Protein 7P5B (pdb70)

InterPro domains:
  IPR019609 Variant surface glycoprotein , C-terminal [PF10659] (408-508)
  IPR025932 Trypanosome variant surface glycoprotein, B-type, N-terminal domain [PF13206] (14-370)

Radius of gyration: 30.28 Å; Cα contacts (8 Å, |Δi|>4): 655; chains: 1; bounding box: 63×77×69 Å

Sequence (358 aa):
AADDVNPDDNKEDFAVLCALAALANLQTTVPSSIDTSGLAAYDNLQQLNLSLSSKEWKSLFPKQPPEGFQSDPTWRKQWPIWVTAAAALKAENKEAAVLARAGLTNAPEEELRNNRARLALIPLLAQAEQIRDRLSEIQKQNEDTTPTAIAKALNKAVYGQDKETGAVYNSADCFSGNVADSTQNSCKAGNQASKATTVAATIVCVCHKKNGGNDAANACGRLINHQSDAGANLATASSDFGDIIATCAARPPKPLTAAYLDSALAAVSARIRFKNGNGYLGKFKATGCTGSAAEGLCVEYTALTAATMQNFYKIPWVKEISNVAEALKRTEKDAAESTLLSTTLKASENQGNSVAQKLIK

Structure (mmCIF, N/CA/C/O backbone):
data_7P5B
#
_entry.id   7P5B
#
_cell.length_a   129.007
_cell.length_b   129.007
_cell.length_c   129.007
_cell.angle_alpha   90.000
_cell.angle_beta   90.000
_cell.angle_gamma   90.000
#
_symmetry.space_group_name_H-M   'I 21 3'
#
loop_
_entity.id
_entity.type
_entity.pdbx_description
1 polymer 'Variant surface glycoprotein'
2 branched alpha-D-mannopyranose-(1-2)-alpha-D-mannopyranose-(1-3)-[alpha-D-mannopyranose-(1-6)]beta-D-mannopyranose-(1-4)-2-acetamido-2-deoxy-beta-D-glucopyranose-(1-4)-2-acetamido-2-deoxy-beta-D-glucopyranose
3 non-polymer alpha-D-glucopyranose
4 water water
#
loop_
_atom_site.group_PDB
_atom_site.id
_atom_site.type_symbol
_atom_site.label_atom_id
_atom_site.label_alt_id
_atom_site.label_comp_id
_atom_site.label_asym_id
_atom_site.label_entity_id
_atom_site.label_seq_id
_atom_site.pdbx_PDB_ins_code
_atom_site.Cartn_x
_atom_site.Cartn_y
_atom_site.Cartn_z
_atom_site.occupancy
_atom_site.B_iso_or_equiv
_atom_site.auth_seq_id
_atom_site.auth_comp_id
_atom_site.auth_asym_id
_atom_site.auth_atom_id
_atom_site.pdbx_PDB_model_num
ATOM 1 N N . ALA A 1 20 ? 36.363 46.718 39.051 1.00 48.29 20 ALA A N 1
ATOM 2 C CA . ALA A 1 20 ? 35.622 46.937 37.835 1.00 31.27 20 ALA A CA 1
ATOM 3 C C . ALA A 1 20 ? 35.067 45.599 37.320 1.00 23.69 20 ALA A C 1
ATOM 4 O O . ALA A 1 20 ? 34.843 45.459 36.123 1.00 23.34 20 ALA A O 1
ATOM 10 N N . ALA A 1 21 ? 34.758 44.656 38.207 1.00 27.00 21 ALA A N 1
ATOM 11 C CA . ALA A 1 21 ? 34.173 43.385 37.779 1.00 26.42 21 ALA A CA 1
ATOM 12 C C . ALA A 1 21 ? 32.816 43.576 37.111 1.00 24.15 21 ALA A C 1
ATOM 13 O O . ALA A 1 21 ? 32.388 42.734 36.323 1.00 24.26 21 ALA A O 1
ATOM 20 N N . ASP A 1 22 ? 32.129 44.665 37.461 1.00 24.16 22 ASP A N 1
ATOM 21 C CA . ASP A 1 22 ? 30.805 44.968 36.941 1.00 23.82 22 ASP A CA 1
ATOM 22 C C . ASP A 1 22 ? 30.850 45.729 35.634 1.00 21.82 22 ASP A C 1
ATOM 23 O O . ASP A 1 22 ? 29.809 45.804 34.962 1.00 23.67 22 ASP A O 1
ATOM 32 N N . ASP A 1 23 ? 32.031 46.180 35.207 1.00 22.92 23 ASP A N 1
ATOM 33 C CA . ASP A 1 23 ? 32.221 46.748 33.882 1.00 22.43 23 ASP A CA 1
ATOM 34 C C . ASP A 1 23 ? 32.371 45.621 32.876 1.00 23.81 23 ASP A C 1
ATOM 35 O O . ASP A 1 23 ? 32.516 44.456 33.266 1.00 21.83 23 ASP A O 1
ATOM 44 N N . VAL A 1 24 ? 32.357 45.965 31.587 1.00 20.79 24 VAL A N 1
ATOM 45 C CA . VAL A 1 24 ? 32.544 44.995 30.518 1.00 21.06 24 VAL A CA 1
ATOM 46 C C . VAL A 1 24 ? 34.047 44.798 30.334 1.00 21.76 24 VAL A C 1
ATOM 47 O O . VAL A 1 24 ? 34.741 45.668 29.791 1.00 23.60 24 VAL A O 1
ATOM 60 N N . ASN A 1 25 ? 34.535 43.650 30.705 1.00 20.91 25 ASN A N 1
ATOM 61 C CA . ASN A 1 25 ? 35.931 43.256 30.648 1.00 20.77 25 ASN A CA 1
ATOM 62 C C . ASN A 1 25 ? 36.169 42.226 29.534 1.00 21.65 25 ASN A C 1
ATOM 63 O O . ASN A 1 25 ? 35.223 41.602 29.026 1.00 20.87 25 ASN A O 1
ATOM 74 N N . PRO A 1 26 ? 37.414 41.995 29.159 1.00 20.19 26 PRO A N 1
ATOM 75 C CA . PRO A 1 26 ? 37.714 40.952 28.173 1.00 21.13 26 PRO A CA 1
ATOM 76 C C . PRO A 1 26 ? 37.120 39.620 28.611 1.00 22.83 26 PRO A C 1
ATOM 77 O O . PRO A 1 26 ? 37.096 39.260 29.792 1.00 24.22 26 PRO A O 1
ATOM 88 N N . ASP A 1 27 ? 36.538 38.911 27.657 1.00 21.01 27 ASP A N 1
ATOM 89 C CA . ASP A 1 27 ? 35.871 37.623 27.784 1.00 20.75 27 ASP A CA 1
ATOM 90 C C . ASP A 1 27 ? 34.502 37.704 28.478 1.00 20.04 27 ASP A C 1
ATOM 91 O O . ASP A 1 27 ? 33.782 36.658 28.539 1.00 21.57 27 ASP A O 1
ATOM 100 N N . ASP A 1 28 ? 34.033 38.899 28.890 1.00 20.10 28 ASP A N 1
ATOM 101 C CA . ASP A 1 28 ? 32.744 38.920 29.600 1.00 21.57 28 ASP A CA 1
ATOM 102 C C . ASP A 1 28 ? 31.573 38.524 28.687 1.00 19.20 28 ASP A C 1
ATOM 103 O O . ASP A 1 28 ? 30.487 38.155 29.163 1.00 21.36 28 ASP A O 1
ATOM 112 N N . ASN A 1 29 ? 31.704 38.709 27.356 1.00 17.42 29 ASN A N 1
ATOM 113 C CA . ASN A 1 29 ? 30.669 38.317 26.405 1.00 15.65 29 ASN A CA 1
ATOM 114 C C . ASN A 1 29 ? 31.070 37.087 25.594 1.00 17.19 29 ASN A C 1
ATOM 115 O O . ASN A 1 29 ? 30.469 36.821 24.564 1.00 16.13 29 ASN A O 1
ATOM 126 N N . LYS A 1 30 ? 32.025 36.276 26.082 1.00 17.93 30 LYS A N 1
ATOM 127 C CA . LYS A 1 30 ? 32.519 35.142 25.326 1.00 18.02 30 LYS A CA 1
ATOM 128 C C . LYS A 1 30 ? 31.455 34.113 25.096 1.00 16.32 30 LYS A C 1
ATOM 129 O O . LYS A 1 30 ? 31.393 33.506 24.017 1.00 17.51 30 LYS A O 1
ATOM 148 N N . GLU A 1 31 ? 30.665 33.797 26.127 1.00 17.43 31 GLU A N 1
ATOM 149 C CA . GLU A 1 31 ? 29.639 32.766 25.967 1.00 18.21 31 GLU A CA 1
ATOM 150 C C . GLU A 1 31 ? 28.494 33.229 25.069 1.00 17.96 31 GLU A C 1
ATOM 151 O O . GLU A 1 31 ? 27.999 32.466 24.248 1.00 18.10 31 GLU A O 1
ATOM 163 N N . ASP A 1 32 ? 28.119 34.507 25.133 1.00 17.50 32 ASP A N 1
ATOM 164 C CA . ASP A 1 32 ? 27.168 35.024 24.153 1.00 17.40 32 ASP A CA 1
ATOM 165 C C . ASP A 1 32 ? 27.734 34.928 22.756 1.00 17.20 32 ASP A C 1
ATOM 166 O O . ASP A 1 32 ? 27.026 34.568 21.802 1.00 16.67 32 ASP A O 1
ATOM 175 N N . PHE A 1 33 ? 29.034 35.195 22.630 1.00 16.10 33 PHE A N 1
ATOM 176 C CA . PHE A 1 33 ? 29.652 35.155 21.316 1.00 15.81 33 PHE A CA 1
ATOM 177 C C . PHE A 1 33 ? 29.657 33.744 20.734 1.00 17.33 33 PHE A C 1
ATOM 178 O O . PHE A 1 33 ? 29.466 33.602 19.505 1.00 16.80 33 PHE A O 1
ATOM 195 N N . ALA A 1 34 ? 29.835 32.701 21.532 1.00 16.55 34 ALA A N 1
ATOM 196 C CA . ALA A 1 34 ? 29.814 31.384 20.927 1.00 17.62 34 ALA A CA 1
ATOM 197 C C . ALA A 1 34 ? 28.456 31.122 20.282 1.00 17.97 34 ALA A C 1
ATOM 198 O O . ALA A 1 34 ? 28.372 30.481 19.225 1.00 18.64 34 ALA A O 1
ATOM 205 N N . VAL A 1 35 ? 27.356 31.519 20.965 1.00 17.04 35 VAL A N 1
ATOM 206 C CA . VAL A 1 35 ? 26.030 31.330 20.380 1.00 17.75 35 VAL A CA 1
ATOM 207 C C . VAL A 1 35 ? 25.850 32.166 19.130 1.00 15.47 35 VAL A C 1
ATOM 208 O O . VAL A 1 35 ? 25.299 31.724 18.137 1.00 16.77 35 VAL A O 1
ATOM 221 N N . LEU A 1 36 ? 26.342 33.410 19.139 1.00 15.43 36 LEU A N 1
ATOM 222 C CA . LEU A 1 36 ? 26.222 34.249 17.968 1.00 15.44 36 LEU A CA 1
ATOM 223 C C . LEU A 1 36 ? 27.072 33.746 16.802 1.00 16.53 36 LEU A C 1
ATOM 224 O O . LEU A 1 36 ? 26.663 33.920 15.637 1.00 16.08 36 LEU A O 1
ATOM 240 N N . CYS A 1 37 ? 28.223 33.168 17.095 1.00 16.06 37 CYS A N 1
ATOM 241 C CA . CYS A 1 37 ? 29.058 32.571 16.055 1.00 16.94 37 CYS A CA 1
ATOM 242 C C . CYS A 1 37 ? 28.376 31.413 15.377 1.00 16.64 37 CYS A C 1
ATOM 243 O O . CYS A 1 37 ? 28.384 31.328 14.138 1.00 18.12 37 CYS A O 1
ATOM 250 N N . ALA A 1 38 ? 27.659 30.614 16.136 1.00 17.11 38 ALA A N 1
ATOM 251 C CA . ALA A 1 38 ? 26.901 29.552 15.520 1.00 17.20 38 ALA A CA 1
ATOM 252 C C . ALA A 1 38 ? 25.857 30.101 14.577 1.00 17.15 38 ALA A C 1
ATOM 253 O O . ALA A 1 38 ? 25.610 29.544 13.517 1.00 19.17 38 ALA A O 1
ATOM 260 N N . LEU A 1 39 ? 25.182 31.193 14.950 1.00 16.76 39 LEU A N 1
ATOM 261 C CA . LEU A 1 39 ? 24.205 31.801 14.065 1.00 15.32 39 LEU A CA 1
ATOM 262 C C . LEU A 1 39 ? 24.847 32.474 12.855 1.00 15.93 39 LEU A C 1
ATOM 263 O O . LEU A 1 39 ? 24.316 32.378 11.734 1.00 16.46 39 LEU A O 1
ATOM 279 N N . ALA A 1 40 ? 25.984 33.159 13.036 1.00 16.88 40 ALA A N 1
ATOM 280 C CA . ALA A 1 40 ? 26.657 33.841 11.919 1.00 15.89 40 ALA A CA 1
ATOM 281 C C . ALA A 1 40 ? 27.118 32.850 10.874 1.00 16.74 40 ALA A C 1
ATOM 282 O O . ALA A 1 40 ? 27.233 33.203 9.686 1.00 18.10 40 ALA A O 1
ATOM 289 N N . ALA A 1 41 ? 27.412 31.619 11.277 1.00 17.73 41 ALA A N 1
ATOM 290 C CA . ALA A 1 41 ? 27.842 30.572 10.349 1.00 17.67 41 ALA A CA 1
ATOM 291 C C . ALA A 1 41 ? 26.721 30.110 9.433 1.00 18.00 41 ALA A C 1
ATOM 292 O O . ALA A 1 41 ? 26.974 29.258 8.544 1.00 19.47 41 ALA A O 1
ATOM 299 N N . LEU A 1 42 ? 25.502 30.598 9.596 1.00 16.55 42 LEU A N 1
ATOM 300 C CA . LEU A 1 42 ? 24.433 30.371 8.639 1.00 17.19 42 LEU A CA 1
ATOM 301 C C . LEU A 1 42 ? 24.546 31.248 7.401 1.00 16.98 42 LEU A C 1
ATOM 302 O O . LEU A 1 42 ? 23.783 31.035 6.449 1.00 17.55 42 LEU A O 1
ATOM 318 N N . ALA A 1 43 ? 25.488 32.182 7.328 1.00 16.97 43 ALA A N 1
ATOM 319 C CA . ALA A 1 43 ? 25.703 33.019 6.158 1.00 17.18 43 ALA A CA 1
ATOM 320 C C . ALA A 1 43 ? 26.294 32.221 5.011 1.00 17.93 43 ALA A C 1
ATOM 321 O O . ALA A 1 43 ? 27.122 31.300 5.218 1.00 18.59 43 ALA A O 1
ATOM 328 N N . ASN A 1 44 ? 25.910 32.561 3.790 1.00 17.64 44 ASN A N 1
ATOM 329 C CA . ASN A 1 44 ? 26.476 31.966 2.581 1.00 17.68 44 ASN A CA 1
ATOM 330 C C . ASN A 1 44 ? 26.494 30.449 2.680 1.00 20.19 44 ASN A C 1
ATOM 331 O O . ASN A 1 44 ? 27.448 29.778 2.263 1.00 20.87 44 ASN A O 1
ATOM 342 N N . LEU A 1 45 ? 25.386 29.899 3.118 1.00 18.56 45 LEU A N 1
ATOM 343 C CA . LEU A 1 45 ? 25.312 28.482 3.422 1.00 18.10 45 LEU A CA 1
ATOM 344 C C . LEU A 1 45 ? 25.026 27.703 2.155 1.00 19.52 45 LEU A C 1
ATOM 345 O O . LEU A 1 45 ? 24.193 28.087 1.316 1.00 21.61 45 LEU A O 1
ATOM 361 N N . GLN A 1 46 ? 25.706 26.579 2.020 1.00 19.88 46 GLN A N 1
ATOM 362 C CA . GLN A 1 46 ? 25.473 25.619 0.935 1.00 19.20 46 GLN A CA 1
ATOM 363 C C . GLN A 1 46 ? 25.039 24.341 1.628 1.00 22.02 46 GLN A C 1
ATOM 364 O O . GLN A 1 46 ? 25.870 23.544 2.058 1.00 29.11 46 GLN A O 1
ATOM 378 N N . THR A 1 47 ? 23.768 24.138 1.692 1.00 20.63 47 THR A N 1
ATOM 379 C CA . THR A 1 47 ? 23.215 22.944 2.324 1.00 23.61 47 THR A CA 1
ATOM 380 C C . THR A 1 47 ? 22.386 22.128 1.338 1.00 26.17 47 THR A C 1
ATOM 381 O O . THR A 1 47 ? 21.842 22.651 0.377 1.00 26.66 47 THR A O 1
ATOM 392 N N . THR A 1 48 ? 22.270 20.823 1.577 1.00 27.07 48 THR A N 1
ATOM 393 C CA . THR A 1 48 ? 21.245 20.051 0.898 1.00 24.66 48 THR A CA 1
ATOM 394 C C . THR A 1 48 ? 19.974 20.135 1.718 1.00 26.22 48 THR A C 1
ATOM 395 O O . THR A 1 48 ? 20.020 20.505 2.900 1.00 28.78 48 THR A O 1
ATOM 406 N N . VAL A 1 49 ? 18.839 19.995 1.048 1.00 26.62 49 VAL A N 1
ATOM 407 C CA . VAL A 1 49 ? 17.545 19.999 1.719 1.00 24.55 49 VAL A CA 1
ATOM 408 C C . VAL A 1 49 ? 16.935 18.610 1.604 1.00 24.72 49 VAL A C 1
ATOM 409 O O . VAL A 1 49 ? 17.251 17.859 0.664 1.00 26.42 49 VAL A O 1
ATOM 422 N N . PRO A 1 50 ? 16.045 18.222 2.489 1.00 23.83 50 PRO A N 1
ATOM 423 C CA . PRO A 1 50 ? 15.364 16.920 2.311 1.00 26.63 50 PRO A CA 1
ATOM 424 C C . PRO A 1 50 ? 14.594 16.841 0.989 1.00 28.37 50 PRO A C 1
ATOM 425 O O . PRO A 1 50 ? 13.812 17.714 0.666 1.00 36.68 50 PRO A O 1
ATOM 436 N N . SER A 1 51 ? 14.861 15.782 0.227 1.00 38.38 51 SER A N 1
ATOM 437 C CA B SER A 1 51 ? 14.357 15.669 -1.137 0.35 37.58 51 SER A CA 1
ATOM 438 C CA C SER A 1 51 ? 14.360 15.667 -1.140 0.65 37.62 51 SER A CA 1
ATOM 439 C C . SER A 1 51 ? 12.976 15.017 -1.120 1.00 25.44 51 SER A C 1
ATOM 440 O O . SER A 1 51 ? 12.786 14.006 -0.474 1.00 28.16 51 SER A O 1
ATOM 445 N N . ILE A 1 52 ? 12.012 15.658 -1.784 1.00 31.58 52 ILE A N 1
ATOM 446 C CA . ILE A 1 52 ? 10.743 14.999 -2.083 1.00 28.01 52 ILE A CA 1
ATOM 447 C C . ILE A 1 52 ? 11.035 14.004 -3.186 1.00 25.10 52 ILE A C 1
ATOM 448 O O . ILE A 1 52 ? 11.532 14.389 -4.256 1.00 28.52 52 ILE A O 1
ATOM 464 N N . ASP A 1 53 ? 10.858 12.714 -2.868 1.00 22.71 53 ASP A N 1
ATOM 465 C CA . ASP A 1 53 ? 11.113 11.585 -3.762 1.00 21.27 53 ASP A CA 1
ATOM 466 C C . ASP A 1 53 ? 9.951 11.542 -4.758 1.00 20.90 53 ASP A C 1
ATOM 467 O O . ASP A 1 53 ? 8.830 11.122 -4.412 1.00 19.45 53 ASP A O 1
ATOM 476 N N . THR A 1 54 ? 10.158 12.048 -5.984 1.00 20.40 54 THR A N 1
ATOM 477 C CA . THR A 1 54 ? 9.073 12.093 -6.964 1.00 21.01 54 THR A CA 1
ATOM 478 C C . THR A 1 54 ? 9.132 10.994 -7.999 1.00 20.52 54 THR A C 1
ATOM 479 O O . THR A 1 54 ? 8.395 11.097 -8.994 1.00 21.54 54 THR A O 1
ATOM 490 N N . SER A 1 55 ? 9.891 9.922 -7.741 1.00 20.77 55 SER A N 1
ATOM 491 C CA . SER A 1 55 ? 9.987 8.806 -8.672 1.00 19.66 55 SER A CA 1
ATOM 492 C C . SER A 1 55 ? 8.630 8.140 -8.856 1.00 22.10 55 SER A C 1
ATOM 493 O O . SER A 1 55 ? 8.357 7.520 -9.904 1.00 23.31 55 SER A O 1
ATOM 501 N N . GLY A 1 56 ? 7.746 8.283 -7.889 1.00 18.11 56 GLY A N 1
ATOM 502 C CA . GLY A 1 56 ? 6.418 7.727 -8.032 1.00 19.35 56 GLY A CA 1
ATOM 503 C C . GLY A 1 56 ? 5.587 8.406 -9.101 1.00 20.52 56 GLY A C 1
ATOM 504 O O . GLY A 1 56 ? 4.667 7.799 -9.666 1.00 19.56 56 GLY A O 1
ATOM 508 N N . LEU A 1 57 ? 5.810 9.693 -9.368 1.00 19.08 57 LEU A N 1
ATOM 509 C CA . LEU A 1 57 ? 5.116 10.375 -10.448 1.00 20.04 57 LEU A CA 1
ATOM 510 C C . LEU A 1 57 ? 5.398 9.736 -11.794 1.00 18.54 57 LEU A C 1
ATOM 511 O O . LEU A 1 57 ? 4.473 9.526 -12.594 1.00 20.77 57 LEU A O 1
ATOM 527 N N . ALA A 1 58 ? 6.640 9.337 -12.038 1.00 20.13 58 ALA A N 1
ATOM 528 C CA . ALA A 1 58 ? 6.972 8.692 -13.287 1.00 22.42 58 ALA A CA 1
ATOM 529 C C . ALA A 1 58 ? 6.334 7.321 -13.386 1.00 21.66 58 ALA A C 1
ATOM 530 O O . ALA A 1 58 ? 5.847 6.926 -14.444 1.00 21.61 58 ALA A O 1
ATOM 537 N N . ALA A 1 59 ? 6.262 6.600 -12.255 1.00 19.51 59 ALA A N 1
ATOM 538 C CA . ALA A 1 59 ? 5.641 5.282 -12.241 1.00 18.14 59 ALA A CA 1
ATOM 539 C C . ALA A 1 59 ? 4.151 5.375 -12.552 1.00 18.00 59 ALA A C 1
ATOM 540 O O . ALA A 1 59 ? 3.604 4.562 -13.311 1.00 18.53 59 ALA A O 1
ATOM 547 N N . TYR A 1 60 ? 3.496 6.386 -12.016 1.00 17.98 60 TYR A N 1
ATOM 548 C CA . TYR A 1 60 ? 2.070 6.587 -12.310 1.00 18.42 60 TYR A CA 1
ATOM 549 C C . TYR A 1 60 ? 1.857 6.942 -13.775 1.00 17.20 60 TYR A C 1
ATOM 550 O O . TYR A 1 60 ? 0.919 6.467 -14.406 1.00 16.65 60 TYR A O 1
ATOM 568 N N . ASP A 1 61 ? 2.724 7.795 -14.301 1.00 18.06 61 ASP A N 1
ATOM 569 C CA . ASP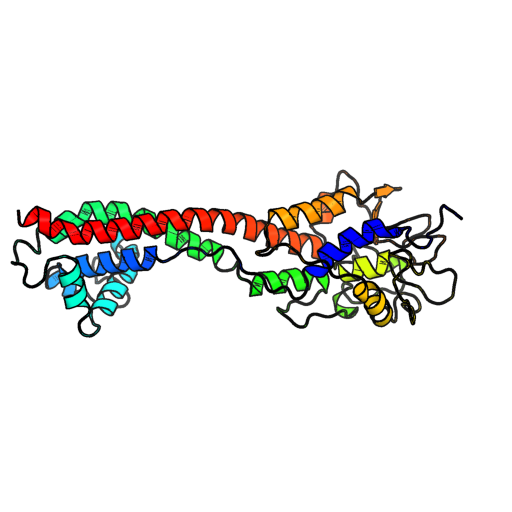 A 1 61 ? 2.680 8.161 -15.723 1.00 18.24 61 ASP A CA 1
ATOM 570 C C . ASP A 1 61 ? 2.805 6.924 -16.588 1.00 17.27 61 ASP A C 1
ATOM 571 O O . ASP A 1 61 ? 2.105 6.752 -17.579 1.00 17.74 61 ASP A O 1
ATOM 580 N N . ASN A 1 62 ? 3.697 6.011 -16.200 1.00 17.36 62 ASN A N 1
ATOM 581 C CA . ASN A 1 62 ? 3.834 4.778 -16.939 1.00 19.51 62 ASN A CA 1
ATOM 582 C C . ASN A 1 62 ? 2.542 3.967 -16.911 1.00 17.98 62 ASN A C 1
ATOM 583 O O . ASN A 1 62 ? 2.146 3.368 -17.922 1.00 18.92 62 ASN A O 1
ATOM 594 N N . LEU A 1 63 ? 1.868 3.911 -15.757 1.00 18.61 63 LEU A N 1
ATOM 595 C CA . LEU A 1 63 ? 0.565 3.231 -15.700 1.00 16.90 63 LEU A CA 1
ATOM 596 C C . LEU A 1 63 ? -0.467 3.912 -16.600 1.00 17.25 63 LEU A C 1
ATOM 597 O O . LEU A 1 63 ? -1.289 3.264 -17.251 1.00 17.20 63 LEU A O 1
ATOM 613 N N . GLN A 1 64 ? -0.451 5.253 -16.608 1.00 15.48 64 GLN A N 1
ATOM 614 C CA . GLN A 1 64 ? -1.386 5.986 -17.470 1.00 16.18 64 GLN A CA 1
ATOM 615 C C . GLN A 1 64 ? -1.129 5.647 -18.927 1.00 15.46 64 GLN A C 1
ATOM 616 O O . GLN A 1 64 ? -2.049 5.514 -19.731 1.00 16.30 64 GLN A O 1
ATOM 630 N N . GLN A 1 65 ? 0.156 5.507 -19.284 1.00 16.89 65 GLN A N 1
ATOM 631 C CA . GLN A 1 65 ? 0.506 5.165 -20.649 1.00 17.68 65 GLN A CA 1
ATOM 632 C C . GLN A 1 65 ? 0.058 3.759 -21.028 1.00 16.70 65 GLN A C 1
ATOM 633 O O . GLN A 1 65 ? -0.413 3.538 -22.141 1.00 17.36 65 GLN A O 1
ATOM 647 N N . LEU A 1 66 ? 0.225 2.811 -20.126 1.00 17.27 66 LEU A N 1
ATOM 648 C CA . LEU A 1 66 ? -0.270 1.455 -20.391 1.00 16.70 66 LEU A CA 1
ATOM 649 C C . LEU A 1 66 ? -1.769 1.463 -20.585 1.00 17.34 66 LEU A C 1
ATOM 650 O O . LEU A 1 66 ? -2.322 0.887 -21.514 1.00 17.63 66 LEU A O 1
ATOM 666 N N . ASN A 1 67 ? -2.449 2.171 -19.674 1.00 17.48 67 ASN A N 1
ATOM 667 C CA . ASN A 1 67 ? -3.896 2.255 -19.767 1.00 16.12 67 ASN A CA 1
ATOM 668 C C . ASN A 1 67 ? -4.325 2.817 -21.118 1.00 16.20 67 ASN A C 1
ATOM 669 O O . ASN A 1 67 ? -5.240 2.305 -21.750 1.00 17.61 67 ASN A O 1
ATOM 679 N N . LEU A 1 68 ? -3.668 3.914 -21.567 1.00 17.13 68 LEU A N 1
ATOM 680 C CA . LEU A 1 68 ? -4.022 4.535 -22.850 1.00 16.78 68 LEU A CA 1
ATOM 681 C C . LEU A 1 68 ? -3.705 3.597 -24.002 1.00 19.44 68 LEU A C 1
ATOM 682 O O . LEU A 1 68 ? -4.505 3.460 -24.922 1.00 19.22 68 LEU A O 1
ATOM 698 N N . SER A 1 69 ? -2.556 2.944 -23.962 1.00 18.38 69 SER A N 1
ATOM 699 C CA . SER A 1 69 ? -2.157 2.029 -25.027 1.00 20.38 69 SER A CA 1
ATOM 700 C C . SER A 1 69 ? -3.218 0.959 -25.239 1.00 21.67 69 SER A C 1
ATOM 701 O O . SER A 1 69 ? -3.529 0.583 -26.390 1.00 22.88 69 SER A O 1
ATOM 709 N N . LEU A 1 70 ? -3.794 0.476 -24.147 1.00 20.70 70 LEU A N 1
ATOM 710 C CA . LEU A 1 70 ? -4.784 -0.576 -24.184 1.00 21.05 70 LEU A CA 1
ATOM 711 C C . LEU A 1 70 ? -6.180 -0.090 -24.498 1.00 21.24 70 LEU A C 1
ATOM 712 O O . LEU A 1 70 ? -7.096 -0.914 -24.479 1.00 24.01 70 LEU A O 1
ATOM 728 N N . SER A 1 71 ? -6.383 1.210 -24.730 1.00 21.07 71 SER A N 1
ATOM 729 C CA . SER A 1 71 ? -7.710 1.757 -24.906 1.00 22.67 71 SER A CA 1
ATOM 730 C C . SER A 1 71 ? -8.168 1.658 -26.363 1.00 26.17 71 SER A C 1
ATOM 731 O O . SER A 1 71 ? -7.413 1.358 -27.277 1.00 25.86 71 SER A O 1
ATOM 739 N N . SER A 1 72 ? -9.439 1.887 -26.575 1.00 24.86 72 SER A N 1
ATOM 740 C CA . SER A 1 72 ? -10.009 1.785 -27.914 1.00 27.03 72 SER A CA 1
ATOM 741 C C . SER A 1 72 ? -9.574 2.937 -28.817 1.00 26.61 72 SER A C 1
ATOM 742 O O . SER A 1 72 ? -9.032 3.957 -28.372 1.00 27.22 72 SER A O 1
ATOM 750 N N . LYS A 1 73 ? -9.741 2.725 -30.121 1.00 30.34 73 LYS A N 1
ATOM 751 C CA . LYS A 1 73 ? -9.414 3.768 -31.089 1.00 31.01 73 LYS A CA 1
ATOM 752 C C . LYS A 1 73 ? -10.282 4.996 -30.884 1.00 29.25 73 LYS A C 1
ATOM 753 O O . LYS A 1 73 ? -9.799 6.123 -31.033 1.00 31.04 73 LYS A O 1
ATOM 757 N N . GLU A 1 74 ? -11.519 4.827 -30.446 1.00 35.41 74 GLU A N 1
ATOM 758 C CA . GLU A 1 74 ? -12.351 5.991 -30.159 1.00 31.16 74 GLU A CA 1
ATOM 759 C C . GLU A 1 74 ? -11.793 6.806 -28.994 1.00 33.52 74 GLU A C 1
ATOM 760 O O . GLU A 1 74 ? -11.729 8.044 -29.056 1.00 30.65 74 GLU A O 1
ATOM 771 N N . TRP A 1 75 ? -11.316 6.138 -27.952 1.00 28.08 75 TRP A N 1
ATOM 772 C CA . TRP A 1 75 ? -10.752 6.861 -26.831 1.00 25.45 75 TRP A CA 1
ATOM 773 C C . TRP A 1 75 ? -9.453 7.543 -27.217 1.00 26.35 75 TRP A C 1
ATOM 774 O O . TRP A 1 75 ? -9.226 8.731 -26.920 1.00 26.92 75 TRP A O 1
ATOM 795 N N . LYS A 1 76 ? -8.587 6.818 -27.907 1.00 26.46 76 LYS A N 1
ATOM 796 C CA . LYS A 1 76 ? -7.332 7.416 -28.317 1.00 24.61 76 LYS A CA 1
ATOM 797 C C . LYS A 1 76 ? -7.579 8.634 -29.200 1.00 27.06 76 LYS A C 1
ATOM 798 O O . LYS A 1 76 ? -6.772 9.582 -29.161 1.00 28.23 76 LYS A O 1
ATOM 817 N N . SER A 1 77 ? -8.678 8.654 -29.978 1.00 26.90 77 SER A N 1
ATOM 818 C CA . SER A 1 77 ? -8.912 9.741 -30.931 1.00 29.52 77 SER A CA 1
ATOM 819 C C . SER A 1 77 ? -9.134 11.078 -30.219 1.00 29.70 77 SER A C 1
ATOM 820 O O . SER A 1 77 ? -8.922 12.139 -30.818 1.00 32.45 77 SER A O 1
ATOM 828 N N . LEU A 1 78 ? -9.499 11.057 -28.940 1.00 27.95 78 LEU A N 1
ATOM 829 C CA . LEU A 1 78 ? -9.765 12.292 -28.210 1.00 25.97 78 LEU A CA 1
ATOM 830 C C . LEU A 1 78 ? -8.528 13.159 -28.084 1.00 29.11 78 LEU A C 1
ATOM 831 O O . LEU A 1 78 ? -8.661 14.375 -27.884 1.00 30.76 78 LEU A O 1
ATOM 847 N N . PHE A 1 79 ? -7.350 12.565 -28.173 1.00 26.18 79 PHE A N 1
ATOM 848 C CA . PHE A 1 79 ? -6.089 13.239 -27.926 1.00 26.45 79 PHE A CA 1
ATOM 849 C C . PHE A 1 79 ? -5.330 13.516 -29.195 1.00 32.54 79 PHE A C 1
ATOM 850 O O . PHE A 1 79 ? -4.262 14.102 -29.096 1.00 32.77 79 PHE A O 1
ATOM 867 N N . PRO A 1 89 ? -5.509 18.603 -27.893 1.00 37.90 89 PRO A N 1
ATOM 868 C CA . PRO A 1 89 ? -6.510 19.584 -27.438 1.00 38.23 89 PRO A CA 1
ATOM 869 C C . PRO A 1 89 ? -6.277 20.058 -25.998 1.00 39.25 89 PRO A C 1
ATOM 870 O O . PRO A 1 89 ? -5.904 19.276 -25.106 1.00 34.62 89 PRO A O 1
ATOM 881 N N . LYS A 1 90 ? -6.522 21.350 -25.760 1.00 37.57 90 LYS A N 1
ATOM 882 C CA . LYS A 1 90 ? -6.189 21.936 -24.466 1.00 42.51 90 LYS A CA 1
ATOM 883 C C . LYS A 1 90 ? -7.212 21.588 -23.393 1.00 41.74 90 LYS A C 1
ATOM 884 O O . LYS A 1 90 ? -6.885 21.646 -22.198 1.00 42.29 90 LYS A O 1
ATOM 888 N N . GLN A 1 91 ? -8.458 21.268 -23.791 1.00 38.15 91 GLN A N 1
ATOM 889 C CA . GLN A 1 91 ? -9.495 20.915 -22.831 1.00 37.28 91 GLN A CA 1
ATOM 890 C C . GLN A 1 91 ? -10.270 19.713 -23.353 1.00 33.42 91 GLN A C 1
ATOM 891 O O . GLN A 1 91 ? -10.128 19.324 -24.537 1.00 29.96 91 GLN A O 1
ATOM 893 N N . PRO A 1 92 ? -11.055 19.069 -22.494 1.00 29.71 92 PRO A N 1
ATOM 894 C CA . PRO A 1 92 ? -11.907 17.937 -22.962 1.00 28.61 92 PRO A CA 1
ATOM 895 C C . PRO A 1 92 ? -12.792 18.380 -24.124 1.00 36.93 92 PRO A C 1
ATOM 896 O O . PRO A 1 92 ? -13.080 19.581 -24.313 1.00 35.72 92 PRO A O 1
ATOM 907 N N . PRO A 1 93 ? -13.252 17.434 -24.939 1.00 29.87 93 PRO A N 1
ATOM 908 C CA . PRO A 1 93 ? -14.154 17.762 -26.057 1.00 36.56 93 PRO A CA 1
ATOM 909 C C . PRO A 1 93 ? -15.524 18.189 -25.548 1.00 41.88 93 PRO A C 1
ATOM 910 O O . PRO A 1 93 ? -15.867 18.009 -24.370 1.00 40.27 93 PRO A O 1
ATOM 921 N N . GLU A 1 94 ? -16.317 18.747 -26.475 1.00 37.36 94 GLU A N 1
ATOM 922 C CA . GLU A 1 94 ? -17.673 19.180 -26.174 1.00 35.11 94 GLU A CA 1
ATOM 923 C C . GLU A 1 94 ? -18.446 18.037 -25.541 1.00 47.02 94 GLU A C 1
ATOM 924 O O . GLU A 1 94 ? -18.420 16.898 -26.019 1.00 39.97 94 GLU A O 1
ATOM 927 N N . GLY A 1 95 ? -19.099 18.347 -24.438 1.00 39.41 95 GLY A N 1
ATOM 928 C CA . GLY A 1 95 ? -19.865 17.397 -23.695 1.00 42.10 95 GLY A CA 1
ATOM 929 C C . GLY A 1 95 ? -19.203 16.996 -22.404 1.00 38.30 95 GLY A C 1
ATOM 930 O O . GLY A 1 95 ? -19.901 16.544 -21.489 1.00 41.05 95 GLY A O 1
ATOM 934 N N . PHE A 1 96 ? -17.875 17.187 -22.298 1.00 34.29 96 PHE A N 1
ATOM 935 C CA . PHE A 1 96 ? -17.133 16.749 -21.137 1.00 29.99 96 PHE A CA 1
ATOM 936 C C . PHE A 1 96 ? -16.299 17.864 -20.541 1.00 32.04 96 PHE A C 1
ATOM 937 O O . PHE A 1 96 ? -15.598 17.632 -19.545 1.00 34.07 96 PHE A O 1
ATOM 954 N N . GLN A 1 97 ? -16.394 19.079 -21.089 1.00 32.09 97 GLN A N 1
ATOM 955 C CA . GLN A 1 97 ? -15.557 20.158 -20.610 1.00 37.90 97 GLN A CA 1
ATOM 956 C C . GLN A 1 97 ? -15.866 20.521 -19.172 1.00 37.79 97 GLN A C 1
ATOM 957 O O . GLN A 1 97 ? -15.007 21.124 -18.528 1.00 33.39 97 GLN A O 1
ATOM 964 N N . SER A 1 98 ? -17.057 20.144 -18.652 1.00 31.65 98 SER A N 1
ATOM 965 C CA . SER A 1 98 ? -17.468 20.468 -17.295 1.00 32.23 98 SER A CA 1
ATOM 966 C C . SER A 1 98 ? -17.495 19.250 -16.386 1.00 28.08 98 SER A C 1
ATOM 967 O O . SER A 1 98 ? -17.778 19.403 -15.196 1.00 31.63 98 SER A O 1
ATOM 975 N N . ASP A 1 99 ? -17.233 18.062 -16.904 1.00 28.51 99 ASP A N 1
ATOM 976 C CA . ASP A 1 99 ? -17.217 16.883 -16.050 1.00 26.88 99 ASP A CA 1
ATOM 977 C C . ASP A 1 99 ? -16.004 16.983 -15.130 1.00 27.81 99 ASP A C 1
ATOM 978 O O . ASP A 1 99 ? -14.868 17.120 -15.615 1.00 24.29 99 ASP A O 1
ATOM 987 N N . PRO A 1 100 ? -16.169 16.887 -13.814 1.00 26.20 100 PRO A N 1
ATOM 988 C CA . PRO A 1 100 ? -15.005 17.168 -12.954 1.00 29.80 100 PRO A CA 1
ATOM 989 C C . PRO A 1 100 ? -13.876 16.167 -13.109 1.00 24.24 100 PRO A C 1
ATOM 990 O O . PRO A 1 100 ? -12.696 16.520 -12.935 1.00 25.43 100 PRO A O 1
ATOM 1001 N N . THR A 1 101 ? -14.189 14.901 -13.391 1.00 24.20 101 THR A N 1
ATOM 1002 C CA . THR A 1 101 ? -13.150 13.911 -13.629 1.00 24.18 101 THR A CA 1
ATOM 1003 C C . THR A 1 101 ? -12.389 14.205 -14.902 1.00 22.25 101 THR A C 1
ATOM 1004 O O . THR A 1 101 ? -11.165 14.069 -14.926 1.00 21.52 101 THR A O 1
ATOM 1015 N N . TRP A 1 102 ? -13.086 14.608 -15.970 1.00 23.45 102 TRP A N 1
ATOM 1016 C CA . TRP A 1 102 ? -12.358 14.930 -17.194 1.00 22.70 102 TRP A CA 1
ATOM 1017 C C . TRP A 1 102 ? -11.515 16.172 -16.988 1.00 23.91 102 TRP A C 1
ATOM 1018 O O . TRP A 1 102 ? -10.383 16.233 -17.492 1.00 23.37 102 TRP A O 1
ATOM 1039 N N . ARG A 1 103 ? -12.011 17.156 -16.240 1.00 24.96 103 ARG A N 1
ATOM 1040 C CA . ARG A 1 103 ? -11.216 18.359 -15.987 1.00 28.27 103 ARG A CA 1
ATOM 1041 C C . ARG A 1 103 ? -9.951 18.025 -15.212 1.00 28.49 103 ARG A C 1
ATOM 1042 O O . ARG A 1 103 ? -8.851 18.504 -15.551 1.00 24.81 103 ARG A O 1
ATOM 1060 N N . LYS A 1 104 ? -10.065 17.113 -14.246 1.00 23.54 104 LYS A N 1
ATOM 1061 C CA . LYS A 1 104 ? -8.910 16.694 -13.464 1.00 22.16 104 LYS A CA 1
ATOM 1062 C C . LYS A 1 104 ? -7.942 15.882 -14.294 1.00 20.66 104 LYS A C 1
ATOM 1063 O O . LYS A 1 104 ? -6.706 16.067 -14.240 1.00 22.05 104 LYS A O 1
ATOM 1082 N N . GLN A 1 105 ? -8.464 14.934 -15.048 1.00 19.91 105 GLN A N 1
ATOM 1083 C CA . GLN A 1 105 ? -7.620 13.976 -15.689 1.00 20.44 105 GLN A CA 1
ATOM 1084 C C . GLN A 1 105 ? -7.072 14.441 -17.011 1.00 19.41 105 GLN A C 1
ATOM 1085 O O . GLN A 1 105 ? -6.043 13.908 -17.433 1.00 19.77 105 GLN A O 1
ATOM 1099 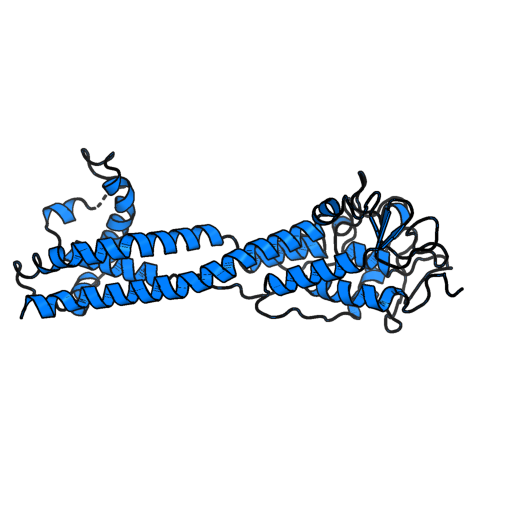N N . TRP A 1 106 ? -7.678 15.412 -17.642 1.00 19.65 106 TRP A N 1
ATOM 1100 C CA . TRP A 1 106 ? -7.272 15.837 -18.984 1.00 20.83 106 TRP A CA 1
ATOM 1101 C C . TRP A 1 106 ? -5.774 16.053 -19.094 1.00 21.06 106 TRP A C 1
ATOM 1102 O O . TRP A 1 106 ? -5.150 15.491 -20.004 1.00 19.90 106 TRP A O 1
ATOM 1123 N N . PRO A 1 107 ? -5.146 16.890 -18.287 1.00 20.17 107 PRO A N 1
ATOM 1124 C CA . PRO A 1 107 ? -3.706 17.088 -18.466 1.00 21.01 107 PRO A CA 1
ATOM 1125 C C . PRO A 1 107 ? -2.890 15.826 -18.266 1.00 18.20 107 PRO A C 1
ATOM 1126 O O . PRO A 1 107 ? -1.814 15.672 -18.883 1.00 19.83 107 PRO A O 1
ATOM 1137 N N . ILE A 1 108 ? -3.352 14.928 -17.403 1.00 19.22 108 ILE A N 1
ATOM 1138 C CA . ILE A 1 108 ? -2.661 13.648 -17.163 1.00 18.20 108 ILE A CA 1
ATOM 1139 C C . ILE A 1 108 ? -2.742 12.761 -18.389 1.00 18.03 108 ILE A C 1
ATOM 1140 O O . ILE A 1 108 ? -1.731 12.179 -18.822 1.00 18.57 108 ILE A O 1
ATOM 1153 N N . TRP A 1 109 ? -3.934 12.646 -18.965 1.00 15.99 109 TRP A N 1
ATOM 1154 C CA . TRP A 1 109 ? -4.142 11.929 -20.215 1.00 18.30 109 TRP A CA 1
ATOM 1155 C C . TRP A 1 109 ? -3.336 12.526 -21.354 1.00 18.03 109 TRP A C 1
ATOM 1156 O O . TRP A 1 109 ? -2.771 11.784 -22.178 1.00 18.78 109 TRP A O 1
ATOM 1177 N N . VAL A 1 110 ? -3.388 13.837 -21.512 1.00 18.12 110 VAL A N 1
ATOM 1178 C CA . VAL A 1 110 ? -2.652 14.497 -22.566 1.00 18.88 110 VAL A CA 1
ATOM 1179 C C . VAL A 1 110 ? -1.169 14.199 -22.435 1.00 18.23 110 VAL A C 1
ATOM 1180 O O . VAL A 1 110 ? -0.500 13.955 -23.450 1.00 19.35 110 VAL A O 1
ATOM 1193 N N . THR A 1 111 ? -0.628 14.232 -21.215 1.00 18.88 111 THR A N 1
ATOM 1194 C CA . THR A 1 111 ? 0.794 13.932 -21.019 1.00 19.43 111 THR A CA 1
ATOM 1195 C C . THR A 1 111 ? 1.076 12.499 -21.426 1.00 20.42 111 THR A C 1
ATOM 1196 O O . THR A 1 111 ? 2.088 12.223 -22.106 1.00 19.87 111 THR A O 1
ATOM 1207 N N . ALA A 1 112 ? 0.172 11.582 -21.099 1.00 18.67 112 ALA A N 1
ATOM 1208 C CA . ALA A 1 112 ? 0.387 10.181 -21.460 1.00 18.61 112 ALA A CA 1
ATOM 1209 C C . ALA A 1 112 ? 0.335 10.003 -22.961 1.00 19.28 112 ALA A C 1
ATOM 1210 O O . ALA A 1 112 ? 1.136 9.249 -23.546 1.00 19.26 112 ALA A O 1
ATOM 1217 N N . ALA A 1 113 ? -0.592 10.668 -23.640 1.00 18.39 113 ALA A N 1
ATOM 1218 C CA . ALA A 1 113 ? -0.659 10.564 -25.075 1.00 18.44 113 ALA A CA 1
ATOM 1219 C C . ALA A 1 113 ? 0.615 11.090 -25.693 1.00 18.70 113 ALA A C 1
ATOM 1220 O O . ALA A 1 113 ? 1.149 10.534 -26.672 1.00 20.64 113 ALA A O 1
ATOM 1227 N N . ALA A 1 114 ? 1.093 12.233 -25.214 1.00 18.38 114 ALA A N 1
ATOM 1228 C CA . ALA A 1 114 ? 2.300 12.817 -25.751 1.00 18.39 114 ALA A CA 1
ATOM 1229 C C . ALA A 1 114 ? 3.495 11.912 -25.528 1.00 20.12 114 ALA A C 1
ATOM 1230 O O . ALA A 1 114 ? 4.325 11.752 -26.446 1.00 21.05 114 ALA A O 1
ATOM 1237 N N . ALA A 1 115 ? 3.629 11.361 -24.352 1.00 20.87 115 ALA A N 1
ATOM 1238 C CA . ALA A 1 115 ? 4.757 10.490 -24.082 1.00 21.21 115 ALA A CA 1
ATOM 1239 C C . ALA A 1 115 ? 4.705 9.241 -24.963 1.00 21.78 115 ALA A C 1
ATOM 1240 O O . ALA A 1 115 ? 5.754 8.794 -25.466 1.00 20.32 115 ALA A O 1
ATOM 1247 N N . LEU A 1 116 ? 3.507 8.690 -25.255 1.00 22.46 116 LEU A N 1
ATOM 1248 C CA . LEU A 1 116 ? 3.363 7.535 -26.157 1.00 25.79 116 LEU A CA 1
ATOM 1249 C C . LEU A 1 116 ? 3.654 7.823 -27.634 1.00 25.71 116 LEU A C 1
ATOM 1250 O O . LEU A 1 116 ? 3.735 6.903 -28.481 1.00 29.04 116 LEU A O 1
ATOM 1266 N N . LYS A 1 117 ? 3.669 9.056 -28.041 1.00 24.23 117 LYS A N 1
ATOM 1267 C CA . LYS A 1 117 ? 4.038 9.379 -29.412 1.00 29.64 117 LYS A CA 1
ATOM 1268 C C . LYS A 1 117 ? 5.524 9.145 -29.687 1.00 25.70 117 LYS A C 1
ATOM 1269 O O . LYS A 1 117 ? 5.916 9.050 -30.836 1.00 27.66 117 LYS A O 1
ATOM 1282 N N . ALA A 1 118 ? 6.328 8.963 -28.649 1.00 20.89 118 ALA A N 1
ATOM 1283 C CA . ALA A 1 118 ? 7.756 8.917 -28.850 1.00 20.13 118 ALA A CA 1
ATOM 1284 C C . ALA A 1 118 ? 8.153 7.572 -29.462 1.00 20.56 118 ALA A C 1
ATOM 1285 O O . ALA A 1 118 ? 7.614 6.547 -29.088 1.00 20.14 118 ALA A O 1
ATOM 1292 N N . GLU A 1 119 ? 9.200 7.573 -30.277 1.00 21.91 119 GLU A N 1
ATOM 1293 C CA . GLU A 1 119 ? 9.603 6.400 -31.046 1.00 24.14 119 GLU A CA 1
ATOM 1294 C C . GLU A 1 119 ? 9.853 5.251 -30.103 1.00 25.53 119 GLU A C 1
ATOM 1295 O O . GLU A 1 119 ? 10.489 5.452 -29.074 1.00 25.68 119 GLU A O 1
ATOM 1307 N N . ASN A 1 120 ? 9.178 4.103 -30.371 1.00 24.97 120 ASN A N 1
ATOM 1308 C CA . ASN A 1 120 ? 9.221 2.848 -29.638 1.00 26.23 120 ASN A CA 1
ATOM 1309 C C . ASN A 1 120 ? 8.740 2.914 -28.215 1.00 26.18 120 ASN A C 1
ATOM 1310 O O . ASN A 1 120 ? 8.815 1.895 -27.515 1.00 28.73 120 ASN A O 1
ATOM 1321 N N . LYS A 1 121 ? 8.164 4.024 -27.762 1.00 25.20 121 LYS A N 1
ATOM 1322 C CA . LYS A 1 121 ? 7.704 4.085 -26.366 1.00 23.17 121 LYS A CA 1
ATOM 1323 C C . LYS A 1 121 ? 6.551 3.104 -26.092 1.00 22.91 121 LYS A C 1
ATOM 1324 O O . LYS A 1 121 ? 6.514 2.422 -25.049 1.00 23.09 121 LYS A O 1
ATOM 1343 N N . GLU A 1 122 ? 5.563 3.102 -26.972 1.00 22.94 122 GLU A N 1
ATOM 1344 C CA . GLU A 1 122 ? 4.419 2.220 -26.745 1.00 21.97 122 GLU A CA 1
ATOM 1345 C C . GLU A 1 122 ? 4.833 0.757 -26.804 1.00 23.09 122 GLU A C 1
ATOM 1346 O O . GLU A 1 122 ? 4.356 -0.045 -25.989 1.00 22.92 122 GLU A O 1
ATOM 1358 N N . ALA A 1 123 ? 5.731 0.375 -27.714 1.00 23.91 123 ALA A N 1
ATOM 1359 C CA . ALA A 1 123 ? 6.184 -1.005 -27.733 1.00 23.52 123 ALA A CA 1
ATOM 1360 C C . ALA A 1 123 ? 6.891 -1.368 -26.435 1.00 22.66 123 ALA A C 1
ATOM 1361 O O . ALA A 1 123 ? 6.688 -2.470 -25.892 1.00 24.27 123 ALA A O 1
ATOM 1368 N N . ALA A 1 124 ? 7.646 -0.430 -25.851 1.00 23.45 124 ALA A N 1
ATOM 1369 C CA . ALA A 1 124 ? 8.364 -0.742 -24.611 1.00 24.17 124 ALA A CA 1
ATOM 1370 C C . ALA A 1 124 ? 7.377 -0.898 -23.446 1.00 21.86 124 ALA A C 1
ATOM 1371 O O . ALA A 1 124 ? 7.504 -1.794 -22.601 1.00 22.61 124 ALA A O 1
ATOM 1378 N N . VAL A 1 125 ? 6.360 -0.037 -23.409 1.00 19.97 125 VAL A N 1
ATOM 1379 C CA . VAL A 1 125 ? 5.282 -0.113 -22.421 1.00 19.75 125 VAL A CA 1
ATOM 1380 C C . VAL A 1 125 ? 4.589 -1.477 -22.488 1.00 18.85 125 VAL A C 1
ATOM 1381 O O . VAL A 1 125 ? 4.380 -2.168 -21.486 1.00 20.92 125 VAL A O 1
ATOM 1394 N N . LEU A 1 126 ? 4.209 -1.861 -23.692 1.00 20.70 126 LEU A N 1
ATOM 1395 C CA . LEU A 1 126 ? 3.518 -3.131 -23.849 1.00 21.57 126 LEU A CA 1
ATOM 1396 C C . LEU A 1 126 ? 4.418 -4.315 -23.523 1.00 22.05 126 LEU A C 1
ATOM 1397 O O . LEU A 1 126 ? 3.970 -5.287 -22.887 1.00 22.95 126 LEU A O 1
ATOM 1413 N N . ALA A 1 127 ? 5.693 -4.240 -23.873 1.00 22.28 127 ALA A N 1
ATOM 1414 C CA . ALA A 1 127 ? 6.602 -5.344 -23.577 1.00 24.67 127 ALA A CA 1
ATOM 1415 C C . ALA A 1 127 ? 6.782 -5.515 -22.071 1.00 23.90 127 ALA A C 1
ATOM 1416 O O . ALA A 1 127 ? 6.751 -6.645 -21.561 1.00 24.46 127 ALA A O 1
ATOM 1423 N N . ARG A 1 128 ? 6.938 -4.411 -21.330 1.00 23.81 128 ARG A N 1
ATOM 1424 C CA . ARG A 1 128 ? 7.084 -4.475 -19.873 1.00 23.63 128 ARG A CA 1
ATOM 1425 C C . ARG A 1 128 ? 5.881 -5.118 -19.224 1.00 22.56 128 ARG A C 1
ATOM 1426 O O . ARG A 1 128 ? 5.997 -5.677 -18.127 1.00 23.17 128 ARG A O 1
ATOM 1447 N N . ALA A 1 129 ? 4.721 -4.935 -19.838 1.00 20.22 129 ALA A N 1
ATOM 1448 C CA . ALA A 1 129 ? 3.462 -5.423 -19.298 1.00 21.66 129 ALA A CA 1
ATOM 1449 C C . ALA A 1 129 ? 3.119 -6.829 -19.766 1.00 20.49 129 ALA A C 1
ATOM 1450 O O . ALA A 1 129 ? 2.049 -7.363 -19.421 1.00 21.03 129 ALA A O 1
ATOM 1457 N N . GLY A 1 130 ? 3.958 -7.411 -20.611 1.00 22.08 130 GLY A N 1
ATOM 1458 C CA . GLY A 1 130 ? 3.623 -8.726 -21.116 1.00 23.92 130 GLY A CA 1
ATOM 1459 C C . GLY A 1 130 ? 2.527 -8.744 -22.158 1.00 22.91 130 GLY A C 1
ATOM 1460 O O . GLY A 1 130 ? 1.853 -9.782 -22.347 1.00 25.93 130 GLY A O 1
ATOM 1464 N N . LEU A 1 131 ? 2.309 -7.622 -22.820 1.00 22.89 131 LEU A N 1
ATOM 1465 C CA . LEU A 1 131 ? 1.162 -7.397 -23.706 1.00 23.27 131 LEU A CA 1
ATOM 1466 C C . LEU A 1 131 ? 1.587 -7.156 -25.146 1.00 25.89 131 LEU A C 1
ATOM 1467 O O . LEU A 1 131 ? 0.761 -6.735 -25.954 1.00 27.51 131 LEU A O 1
ATOM 1483 N N . THR A 1 132 ? 2.853 -7.443 -25.491 1.00 26.28 132 THR A N 1
ATOM 1484 C CA . THR A 1 132 ? 3.265 -7.353 -26.883 1.00 26.76 132 THR A CA 1
ATOM 1485 C C . THR A 1 132 ? 2.409 -8.345 -27.657 1.00 27.59 132 THR A C 1
ATOM 1486 O O . THR A 1 132 ? 2.312 -9.531 -27.305 1.00 31.74 132 THR A O 1
ATOM 1497 N N . ASN A 1 133 ? 1.850 -7.907 -28.768 1.00 28.86 133 ASN A N 1
ATOM 1498 C CA . ASN A 1 133 ? 1.109 -8.765 -29.668 1.00 33.74 133 ASN A CA 1
ATOM 1499 C C . ASN A 1 133 ? -0.062 -9.416 -28.962 1.00 30.97 133 ASN A C 1
ATOM 1500 O O . ASN A 1 133 ? -0.505 -10.473 -29.375 1.00 31.35 133 ASN A O 1
ATOM 1511 N N . ALA A 1 134 ? -0.587 -8.750 -27.935 1.00 28.44 134 ALA A N 1
ATOM 1512 C CA . ALA A 1 134 ? -1.678 -9.310 -27.176 1.00 31.35 134 ALA A CA 1
ATOM 1513 C C . ALA A 1 134 ? -2.945 -9.408 -28.011 1.00 30.83 134 ALA A C 1
ATOM 1514 O O . ALA A 1 134 ? -3.271 -8.476 -28.765 1.00 31.78 134 ALA A O 1
ATOM 1521 N N . PRO A 1 135 ? -3.658 -10.509 -27.929 1.00 30.87 135 PRO A N 1
ATOM 1522 C CA . PRO A 1 135 ? -4.981 -10.564 -28.557 1.00 29.68 135 PRO A CA 1
ATOM 1523 C C . PRO A 1 135 ? -5.868 -9.405 -28.079 1.00 27.15 135 PRO A C 1
ATOM 1524 O O . PRO A 1 135 ? -5.737 -8.929 -26.945 1.00 29.47 135 PRO A O 1
ATOM 1535 N N A GLU A 1 136 ? -6.826 -8.989 -28.913 0.57 31.75 136 GLU A N 1
ATOM 1536 N N B GLU A 1 136 ? -6.815 -8.978 -28.919 0.43 31.74 136 GLU A N 1
ATOM 1537 C CA A GLU A 1 136 ? -7.677 -7.862 -28.548 0.57 33.68 136 GLU A CA 1
ATOM 1538 C CA B GLU A 1 136 ? -7.674 -7.860 -28.545 0.43 33.68 136 GLU A CA 1
ATOM 1539 C C A GLU A 1 136 ? -8.452 -8.148 -27.264 0.57 32.42 136 GLU A C 1
ATOM 1540 C C B GLU A 1 136 ? -8.434 -8.153 -27.253 0.43 32.42 136 GLU A C 1
ATOM 1541 O O A GLU A 1 136 ? -8.630 -7.258 -26.428 0.57 30.10 136 GLU A O 1
ATOM 1542 O O B GLU A 1 136 ? -8.580 -7.272 -26.399 0.43 30.08 136 GLU A O 1
ATOM 1549 N N . GLU A 1 137 ? -8.889 -9.406 -27.073 1.00 31.91 137 GLU A N 1
ATOM 1550 C CA . GLU A 1 137 ? -9.662 -9.761 -25.881 1.00 30.13 137 GLU A CA 1
ATOM 1551 C C . GLU A 1 137 ? -8.824 -9.581 -24.628 1.00 24.65 137 GLU A C 1
ATOM 1552 O O . GLU A 1 137 ? -9.322 -9.130 -23.580 1.00 25.80 137 GLU A O 1
ATOM 1557 N N . LEU A 1 138 ? -7.541 -9.937 -24.725 1.00 26.95 138 LEU A N 1
ATOM 1558 C CA . LEU A 1 138 ? -6.617 -9.785 -23.627 1.00 23.74 138 LEU A CA 1
ATOM 1559 C C . LEU A 1 138 ? -6.333 -8.306 -23.353 1.00 22.43 138 LEU A C 1
ATOM 1560 O O . LEU A 1 138 ? -6.284 -7.911 -22.194 1.00 21.80 138 LEU A O 1
ATOM 1576 N N . ARG A 1 139 ? -6.172 -7.483 -24.396 1.00 24.29 139 ARG A N 1
ATOM 1577 C CA . ARG A 1 139 ? -5.953 -6.058 -24.157 1.00 24.70 139 ARG A CA 1
ATOM 1578 C C . ARG A 1 139 ? -7.115 -5.479 -23.379 1.00 23.75 139 ARG A C 1
ATOM 1579 O O . ARG A 1 139 ? -6.903 -4.693 -22.454 1.00 23.15 139 ARG A O 1
ATOM 1600 N N . ASN A 1 140 ? -8.356 -5.830 -23.734 1.00 24.88 140 ASN A N 1
ATOM 1601 C CA A ASN A 1 140 ? -9.503 -5.278 -23.019 0.55 24.58 140 ASN A CA 1
ATOM 1602 C CA B ASN A 1 140 ? -9.504 -5.276 -23.016 0.45 24.58 140 ASN A CA 1
ATOM 1603 C C . ASN A 1 140 ? -9.558 -5.787 -21.581 1.00 22.04 140 ASN A C 1
ATOM 1604 O O . ASN A 1 140 ? -9.793 -5.019 -20.641 1.00 22.91 140 ASN A O 1
ATOM 1623 N N . ARG A 1 141 ? -9.357 -7.091 -21.362 1.00 23.35 141 ARG A N 1
ATOM 1624 C CA . ARG A 1 141 ? -9.406 -7.607 -19.991 1.00 21.96 141 ARG A CA 1
ATOM 1625 C C . ARG A 1 141 ? -8.327 -6.970 -19.133 1.00 20.33 141 ARG A C 1
ATOM 1626 O O . ARG A 1 141 ? -8.540 -6.687 -17.941 1.00 20.04 141 ARG A O 1
ATOM 1647 N N . ALA A 1 142 ? -7.154 -6.742 -19.725 1.00 20.17 142 ALA A N 1
ATOM 1648 C CA . ALA A 1 142 ? -6.056 -6.134 -18.997 1.00 18.99 142 ALA A CA 1
ATOM 1649 C C . ALA A 1 142 ? -6.377 -4.704 -18.596 1.00 17.44 142 ALA A C 1
ATOM 1650 O O . ALA A 1 142 ? -6.168 -4.301 -17.451 1.00 17.51 142 ALA A O 1
ATOM 1657 N N . ARG A 1 143 ? -6.923 -3.945 -19.524 1.00 18.19 143 ARG A N 1
ATOM 1658 C CA . ARG A 1 143 ? -7.286 -2.563 -19.217 1.00 19.74 143 ARG A CA 1
ATOM 1659 C C . ARG A 1 143 ? -8.321 -2.521 -18.103 1.00 19.03 143 ARG A C 1
ATOM 1660 O O . ARG A 1 143 ? -8.198 -1.731 -17.159 1.00 18.19 143 ARG A O 1
ATOM 1681 N N . LEU A 1 144 ? -9.319 -3.414 -18.170 1.00 19.07 144 LEU A N 1
ATOM 1682 C CA . LEU A 1 144 ? -10.315 -3.443 -17.096 1.00 20.19 144 LEU A CA 1
ATOM 1683 C C . LEU A 1 144 ? -9.684 -3.830 -15.751 1.00 17.73 144 LEU A C 1
ATOM 1684 O O . LEU A 1 144 ? -10.051 -3.277 -14.719 1.00 18.00 144 LEU A O 1
ATOM 1700 N N . ALA A 1 145 ? -8.718 -4.750 -15.752 1.00 18.07 145 ALA A N 1
ATOM 1701 C CA . ALA A 1 145 ? -8.044 -5.153 -14.529 1.00 19.24 145 ALA A CA 1
ATOM 1702 C C . ALA A 1 145 ? -7.284 -3.994 -13.921 1.00 18.33 145 ALA A C 1
ATOM 1703 O O . ALA A 1 145 ? -7.093 -3.958 -12.687 1.00 20.95 145 ALA A O 1
ATOM 1710 N N . LEU A 1 146 ? -6.829 -3.061 -14.707 1.00 16.51 146 LEU A N 1
ATOM 1711 C CA . LEU A 1 146 ? -6.169 -1.892 -14.163 1.00 17.09 146 LEU A CA 1
ATOM 1712 C C . LEU A 1 146 ? -7.111 -0.924 -13.456 1.00 17.49 146 LEU A C 1
ATOM 1713 O O . LEU A 1 146 ? -6.600 -0.019 -12.769 1.00 19.00 146 LEU A O 1
ATOM 1729 N N . ILE A 1 147 ? -8.450 -1.041 -13.594 1.00 18.47 147 ILE A N 1
ATOM 1730 C CA . ILE A 1 147 ? -9.346 -0.027 -13.007 1.00 18.26 147 ILE A CA 1
ATOM 1731 C C . ILE A 1 147 ? -9.116 0.101 -11.501 1.00 17.37 147 ILE A C 1
ATOM 1732 O O . ILE A 1 147 ? -8.835 1.228 -11.028 1.00 17.59 147 ILE A O 1
ATOM 1748 N N . PRO A 1 148 ? -9.127 -0.979 -10.707 1.00 16.62 148 PRO A N 1
ATOM 1749 C CA . PRO A 1 148 ? -8.965 -0.781 -9.240 1.00 18.23 148 PRO A CA 1
ATOM 1750 C C . PRO A 1 148 ? -7.569 -0.340 -8.871 1.00 17.09 148 PRO A C 1
ATOM 1751 O O . PRO A 1 148 ? -7.376 0.481 -7.953 1.00 17.14 148 PRO A O 1
ATOM 1761 N N . LEU A 1 149 ? -6.566 -0.808 -9.604 1.00 18.57 149 LEU A N 1
ATOM 1762 C CA . LEU A 1 149 ? -5.190 -0.449 -9.351 1.00 18.94 149 LEU A CA 1
ATOM 1763 C C . LEU A 1 149 ? -4.986 1.032 -9.556 1.00 17.00 149 LEU A C 1
ATOM 1764 O O . LEU A 1 149 ? -4.328 1.696 -8.738 1.00 17.28 149 LEU A O 1
ATOM 1780 N N . LEU A 1 150 ? -5.495 1.540 -10.658 1.00 16.50 150 LEU A N 1
ATOM 1781 C CA . LEU A 1 150 ? -5.342 2.934 -10.934 1.00 16.48 150 LEU A CA 1
ATOM 1782 C C . LEU A 1 150 ? -6.133 3.765 -9.929 1.00 16.37 150 LEU A C 1
ATOM 1783 O O . LEU A 1 150 ? -5.682 4.851 -9.553 1.00 17.89 150 LEU A O 1
ATOM 1799 N N . ALA A 1 151 ? -7.308 3.286 -9.498 1.00 16.57 151 ALA A N 1
ATOM 1800 C CA . ALA A 1 151 ? -8.082 4.011 -8.492 1.00 18.29 151 ALA A CA 1
ATOM 1801 C C . ALA A 1 151 ? -7.351 4.063 -7.171 1.00 17.36 151 ALA A C 1
ATOM 1802 O O . ALA A 1 151 ? -7.364 5.113 -6.506 1.00 21.19 151 ALA A O 1
ATOM 1809 N N . GLN A 1 152 ? -6.644 3.007 -6.815 1.00 17.33 152 GLN A N 1
ATOM 1810 C CA . GLN A 1 152 ? -5.864 3.012 -5.589 1.00 18.45 152 GLN A CA 1
ATOM 1811 C C . GLN A 1 152 ? -4.685 3.942 -5.753 1.00 18.25 152 GLN A C 1
ATOM 1812 O O . GLN A 1 152 ? -4.349 4.703 -4.842 1.00 20.83 152 GLN A O 1
ATOM 1826 N N . ALA A 1 153 ? -4.022 3.913 -6.896 1.00 17.25 153 ALA A N 1
ATOM 1827 C CA . ALA A 1 153 ? -2.835 4.723 -7.094 1.00 17.47 153 ALA A CA 1
ATOM 1828 C C . ALA A 1 153 ? -3.154 6.202 -7.220 1.00 19.69 153 ALA A C 1
ATOM 1829 O O . ALA A 1 153 ? -2.302 7.032 -6.845 1.00 19.36 153 ALA A O 1
ATOM 1836 N N . GLU A 1 154 ? -4.357 6.579 -7.646 1.00 19.85 154 GLU A N 1
ATOM 1837 C CA . GLU A 1 154 ? -4.655 7.970 -7.915 1.00 18.44 154 GLU A CA 1
ATOM 1838 C C . GLU A 1 154 ? -4.409 8.800 -6.677 1.00 19.89 154 GLU A C 1
ATOM 1839 O O . GLU A 1 154 ? -3.803 9.890 -6.760 1.00 20.03 154 GLU A O 1
ATOM 1851 N N . GLN A 1 155 ? -5.006 8.428 -5.535 1.00 22.46 155 GLN A N 1
ATOM 1852 C CA . GLN A 1 155 ? -4.900 9.323 -4.399 1.00 24.75 155 GLN A CA 1
ATOM 1853 C C . GLN A 1 155 ? -3.488 9.356 -3.841 1.00 18.82 155 GLN A C 1
ATOM 1854 O O . GLN A 1 155 ? -3.091 10.363 -3.271 1.00 21.29 155 GLN A O 1
ATOM 1868 N N . ILE A 1 156 ? -2.729 8.270 -4.037 1.00 18.33 156 ILE A N 1
ATOM 1869 C CA . ILE A 1 156 ? -1.322 8.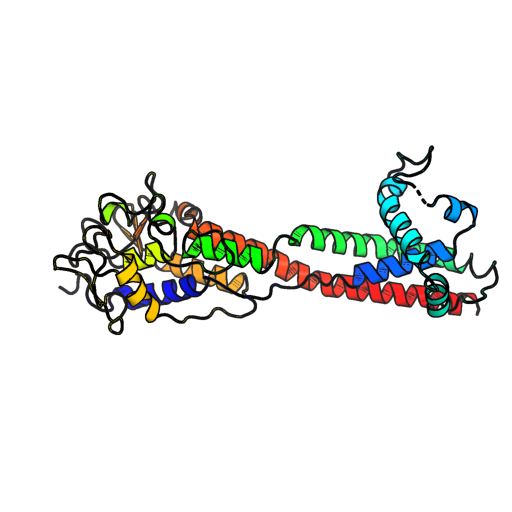267 -3.658 1.00 17.10 156 ILE A CA 1
ATOM 1870 C C . ILE A 1 156 ? -0.528 9.233 -4.520 1.00 17.00 156 ILE A C 1
ATOM 1871 O O . ILE A 1 156 ? 0.262 10.052 -4.016 1.00 18.04 156 ILE A O 1
ATOM 1887 N N . ARG A 1 157 ? -0.705 9.154 -5.844 1.00 17.41 157 ARG A N 1
ATOM 1888 C CA . ARG A 1 157 ? -0.064 10.106 -6.738 1.00 17.49 157 ARG A CA 1
ATOM 1889 C C . ARG A 1 157 ? -0.515 11.514 -6.458 1.00 18.25 157 ARG A C 1
ATOM 1890 O O . ARG A 1 157 ? 0.318 12.447 -6.483 1.00 19.77 157 ARG A O 1
ATOM 1911 N N . ASP A 1 158 ? -1.798 11.732 -6.170 1.00 18.95 158 ASP A N 1
ATOM 1912 C CA . ASP A 1 158 ? -2.234 13.090 -5.951 1.00 21.45 158 ASP A CA 1
ATOM 1913 C C . ASP A 1 158 ? -1.597 13.641 -4.687 1.00 19.21 158 ASP A C 1
ATOM 1914 O O . ASP A 1 158 ? -1.254 14.841 -4.636 1.00 20.76 158 ASP A O 1
ATOM 1923 N N . ARG A 1 159 ? -1.472 12.842 -3.635 1.00 18.40 159 ARG A N 1
ATOM 1924 C CA . ARG A 1 159 ? -0.792 13.316 -2.439 1.00 20.00 159 ARG A CA 1
ATOM 1925 C C . ARG A 1 159 ? 0.673 13.633 -2.726 1.00 18.59 159 ARG A C 1
ATOM 1926 O O . ARG A 1 159 ? 1.200 14.634 -2.230 1.00 18.90 159 ARG A O 1
ATOM 1947 N N . LEU A 1 160 ? 1.365 12.792 -3.509 1.00 19.40 160 LEU A N 1
ATOM 1948 C CA . LEU A 1 160 ? 2.760 13.054 -3.826 1.00 17.38 160 LEU A CA 1
ATOM 1949 C C . LEU A 1 160 ? 2.899 14.343 -4.608 1.00 18.65 160 LEU A C 1
ATOM 1950 O O . LEU A 1 160 ? 3.781 15.172 -4.312 1.00 19.45 160 LEU A O 1
ATOM 1966 N N . SER A 1 161 ? 1.974 14.593 -5.544 1.00 18.54 161 SER A N 1
ATOM 1967 C CA . SER A 1 161 ? 2.003 15.823 -6.315 1.00 20.12 161 SER A CA 1
ATOM 1968 C C . SER A 1 161 ? 1.737 17.030 -5.414 1.00 21.33 161 SER A C 1
ATOM 1969 O O . SER A 1 161 ? 2.373 18.087 -5.551 1.00 23.76 161 SER A O 1
ATOM 1977 N N . GLU A 1 162 ? 0.832 16.893 -4.437 1.00 21.05 162 GLU A N 1
ATOM 1978 C CA . GLU A 1 162 ? 0.545 17.979 -3.506 1.00 22.73 162 GLU A CA 1
ATOM 1979 C C . GLU A 1 162 ? 1.778 18.326 -2.647 1.00 21.88 162 GLU A C 1
A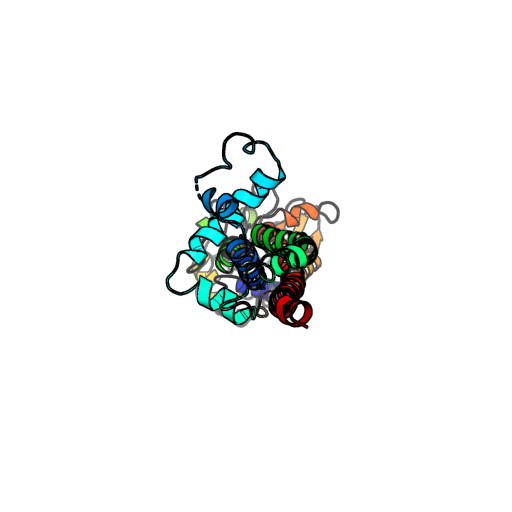TOM 1980 O O . GLU A 1 162 ? 2.084 19.509 -2.431 1.00 23.64 162 GLU A O 1
ATOM 1992 N N . ILE A 1 163 ? 2.464 17.290 -2.131 1.00 21.26 163 ILE A N 1
ATOM 1993 C CA . ILE A 1 163 ? 3.712 17.463 -1.357 1.00 22.60 163 ILE A CA 1
ATOM 1994 C C . ILE A 1 163 ? 4.757 18.192 -2.170 1.00 22.14 163 ILE A C 1
ATOM 1995 O O . ILE A 1 163 ? 5.452 19.072 -1.670 1.00 22.69 163 ILE A O 1
ATOM 2011 N N . GLN A 1 164 ? 4.899 17.781 -3.443 1.00 21.76 164 GLN A N 1
ATOM 2012 C CA . GLN A 1 164 ? 5.835 18.439 -4.333 1.00 22.80 164 GLN A CA 1
ATOM 2013 C C . GLN A 1 164 ? 5.520 19.934 -4.380 1.00 23.90 164 GLN A C 1
ATOM 2014 O O . GLN A 1 164 ? 6.398 20.776 -4.187 1.00 26.06 164 GLN A O 1
ATOM 2028 N N . LYS A 1 165 ? 4.250 20.272 -4.627 1.00 24.15 165 LYS A N 1
ATOM 2029 C CA . LYS A 1 165 ? 3.882 21.676 -4.736 1.00 26.03 165 LYS A CA 1
ATOM 2030 C C . LYS A 1 165 ? 4.069 22.427 -3.434 1.00 25.85 165 LYS A C 1
ATOM 2031 O O . LYS A 1 165 ? 4.552 23.565 -3.435 1.00 27.45 165 LYS A O 1
ATOM 2050 N N . GLN A 1 166 ? 3.723 21.798 -2.310 1.00 25.61 166 GLN A N 1
ATOM 2051 C CA . GLN A 1 166 ? 3.751 22.472 -1.037 1.00 26.12 166 GLN A CA 1
ATOM 2052 C C . GLN A 1 166 ? 5.162 22.807 -0.613 1.00 25.61 166 GLN A C 1
ATOM 2053 O O . GLN A 1 166 ? 5.345 23.626 0.276 1.00 29.28 166 GLN A O 1
ATOM 2067 N N . ASN A 1 167 ? 6.135 22.042 -1.098 1.00 25.91 167 ASN A N 1
ATOM 2068 C CA . ASN A 1 167 ? 7.512 22.146 -0.650 1.00 24.69 167 ASN A CA 1
ATOM 2069 C C . ASN A 1 167 ? 8.431 22.770 -1.685 1.00 26.64 167 ASN A C 1
ATOM 2070 O O . ASN A 1 167 ? 9.638 22.827 -1.475 1.00 28.83 167 ASN A O 1
ATOM 2081 N N . GLU A 1 168 ? 7.882 23.231 -2.801 1.00 26.21 168 GLU A N 1
ATOM 2082 C CA . GLU A 1 168 ? 8.722 23.623 -3.914 1.00 25.81 168 GLU A CA 1
ATOM 2083 C C . GLU A 1 168 ? 9.557 24.864 -3.648 1.00 26.58 168 GLU A C 1
ATOM 2084 O O . GLU A 1 168 ? 10.517 25.091 -4.389 1.00 32.51 168 GLU A O 1
ATOM 2096 N N . ASP A 1 169 ? 9.286 25.620 -2.582 1.00 25.35 169 ASP A N 1
ATOM 2097 C CA . ASP A 1 169 ? 10.049 26.806 -2.214 1.00 29.89 169 ASP A CA 1
ATOM 2098 C C . ASP A 1 169 ? 11.044 26.521 -1.115 1.00 27.46 169 ASP A C 1
ATOM 2099 O O . ASP A 1 169 ? 11.768 27.429 -0.711 1.00 28.67 169 ASP A O 1
ATOM 2108 N N . THR A 1 170 ? 11.153 25.289 -0.660 1.00 26.76 170 THR A N 1
ATOM 2109 C CA . THR A 1 170 ? 12.163 24.859 0.311 1.00 27.07 170 THR A CA 1
ATOM 2110 C C . THR A 1 170 ? 13.333 24.327 -0.509 1.00 25.00 170 THR A C 1
ATOM 2111 O O . THR A 1 170 ? 13.395 23.147 -0.847 1.00 28.61 170 THR A O 1
ATOM 2122 N N . THR A 1 171 ? 14.217 25.242 -0.912 1.00 24.46 171 THR A N 1
ATOM 2123 C CA . THR A 1 171 ? 15.342 24.929 -1.775 1.00 21.97 171 THR A CA 1
ATOM 2124 C C . THR A 1 171 ? 16.619 25.444 -1.134 1.00 21.37 171 THR A C 1
ATOM 2125 O O . THR A 1 171 ? 16.591 26.370 -0.315 1.00 20.15 171 THR A O 1
ATOM 2136 N N . PRO A 1 172 ? 17.773 24.927 -1.547 1.00 20.99 172 PRO A N 1
ATOM 2137 C CA . PRO A 1 172 ? 19.024 25.462 -0.993 1.00 21.65 172 PRO A CA 1
ATOM 2138 C C . PRO A 1 172 ? 19.149 26.945 -1.229 1.00 18.86 172 PRO A C 1
ATOM 2139 O O . PRO A 1 172 ? 19.660 27.691 -0.387 1.00 20.03 172 PRO A O 1
ATOM 2150 N N . THR A 1 173 ? 18.712 27.414 -2.393 1.00 19.74 173 THR A N 1
ATOM 2151 C CA . THR A 1 173 ? 18.887 28.828 -2.717 1.00 19.34 173 THR A CA 1
ATOM 2152 C C . THR A 1 173 ? 17.984 29.693 -1.846 1.00 18.42 173 THR A C 1
ATOM 2153 O O . THR A 1 173 ? 18.414 30.737 -1.356 1.00 17.75 173 THR A O 1
ATOM 2164 N N . ALA A 1 174 ? 16.705 29.301 -1.724 1.00 18.24 174 ALA A N 1
ATOM 2165 C CA . ALA A 1 174 ? 15.783 30.115 -0.914 1.00 18.28 174 ALA A CA 1
ATOM 2166 C C . ALA A 1 174 ? 16.229 30.144 0.538 1.00 16.48 174 ALA A C 1
ATOM 2167 O O . ALA A 1 174 ? 16.116 31.172 1.227 1.00 17.89 174 ALA A O 1
ATOM 2174 N N . ILE A 1 175 ? 16.722 29.033 1.052 1.00 17.08 175 ILE A N 1
ATOM 2175 C CA . ILE A 1 175 ? 17.219 29.012 2.436 1.00 17.30 175 ILE A CA 1
ATOM 2176 C C . ILE A 1 175 ? 18.438 29.905 2.566 1.00 17.24 175 ILE A C 1
ATOM 2177 O O . ILE A 1 175 ? 18.565 30.663 3.519 1.00 16.81 175 ILE A O 1
ATOM 2193 N N . ALA A 1 176 ? 19.379 29.822 1.620 1.00 17.86 176 ALA A N 1
ATOM 2194 C CA . ALA A 1 176 ? 20.572 30.647 1.705 1.00 17.43 176 ALA A CA 1
ATOM 2195 C C . ALA A 1 176 ? 20.211 32.111 1.722 1.00 17.30 176 ALA A C 1
ATOM 2196 O O . ALA A 1 176 ? 20.838 32.901 2.426 1.00 16.33 176 ALA A O 1
ATOM 2203 N N . LYS A 1 177 ? 19.289 32.522 0.861 1.00 16.53 177 LYS A N 1
ATOM 2204 C CA . LYS A 1 177 ? 18.902 33.925 0.810 1.00 16.19 177 LYS A CA 1
ATOM 2205 C C . LYS A 1 177 ? 18.297 34.365 2.130 1.00 16.17 177 LYS A C 1
ATOM 2206 O O . LYS A 1 177 ? 18.626 35.446 2.648 1.00 16.16 177 LYS A O 1
ATOM 2219 N N . ALA A 1 178 ? 17.383 33.582 2.663 1.00 15.05 178 ALA A N 1
ATOM 2220 C CA . ALA A 1 178 ? 16.756 33.960 3.931 1.00 16.98 178 ALA A CA 1
ATOM 2221 C C . ALA A 1 178 ? 17.784 34.041 5.027 1.00 15.34 178 ALA A C 1
ATOM 2222 O O . ALA A 1 178 ? 17.717 34.939 5.878 1.00 15.63 178 ALA A O 1
ATOM 2229 N N . LEU A 1 179 ? 18.707 33.094 5.070 1.00 15.66 179 LEU A N 1
ATOM 2230 C CA . LEU A 1 179 ? 19.705 33.109 6.134 1.00 14.85 179 LEU A CA 1
ATOM 2231 C C . LEU A 1 179 ? 20.694 34.225 5.937 1.00 14.76 179 LEU A C 1
ATOM 2232 O O . LEU A 1 179 ? 21.226 34.759 6.955 1.00 15.17 179 LEU A O 1
ATOM 2248 N N . ASN A 1 180 ? 21.007 34.636 4.703 1.00 14.73 180 ASN A N 1
ATOM 2249 C CA . ASN A 1 180 ? 21.836 35.810 4.462 1.00 14.80 180 ASN A CA 1
ATOM 2250 C C . ASN A 1 180 ? 21.098 37.095 4.835 1.00 15.76 180 ASN A C 1
ATOM 2251 O O . ASN A 1 180 ? 21.742 38.071 5.286 1.00 14.47 180 ASN A O 1
ATOM 2262 N N . LYS A 1 181 ? 19.779 37.159 4.664 1.00 15.81 181 LYS A N 1
ATOM 2263 C CA . LYS A 1 181 ? 19.011 38.251 5.237 1.00 14.88 181 LYS A CA 1
ATOM 2264 C C . LYS A 1 181 ? 19.175 38.258 6.742 1.00 14.61 181 LYS A C 1
ATOM 2265 O O . LYS A 1 181 ? 19.371 39.328 7.364 1.00 14.97 181 LYS A O 1
ATOM 2284 N N . ALA A 1 182 ? 19.071 37.099 7.380 1.00 14.81 182 ALA A N 1
ATOM 2285 C CA . ALA A 1 182 ? 19.209 37.029 8.830 1.00 15.05 182 ALA A CA 1
ATOM 2286 C C . ALA A 1 182 ? 20.578 37.534 9.266 1.00 13.98 182 ALA A C 1
ATOM 2287 O O . ALA A 1 182 ? 20.685 38.301 10.246 1.00 14.18 182 ALA A O 1
ATOM 2294 N N . VAL A 1 183 ? 21.650 37.051 8.640 1.00 14.23 183 VAL A N 1
ATOM 2295 C CA . VAL A 1 183 ? 22.983 37.336 9.152 1.00 13.93 183 VAL A CA 1
ATOM 2296 C C . VAL A 1 183 ? 23.449 38.703 8.750 1.00 14.43 183 VAL A C 1
ATOM 2297 O O . VAL A 1 183 ? 23.972 39.483 9.575 1.00 14.96 183 VAL A O 1
ATOM 2310 N N . TYR A 1 184 ? 23.289 39.064 7.466 1.00 14.85 184 TYR A N 1
ATOM 2311 C CA . TYR A 1 184 ? 23.872 40.255 6.919 1.00 15.51 184 TYR A CA 1
ATOM 2312 C C . TYR A 1 184 ? 22.868 41.232 6.332 1.00 16.33 184 TYR A C 1
ATOM 2313 O O . TYR A 1 184 ? 23.274 42.296 5.817 1.00 16.48 184 TYR A O 1
ATOM 2331 N N . GLY A 1 185 ? 21.575 40.960 6.375 1.00 14.96 185 GLY A N 1
ATOM 2332 C CA . GLY A 1 185 ? 20.625 41.859 5.775 1.00 15.38 185 GLY A CA 1
ATOM 2333 C C . GLY A 1 185 ? 20.688 41.929 4.266 1.00 16.55 185 GLY A C 1
ATOM 2334 O O . GLY A 1 185 ? 20.232 42.908 3.699 1.00 17.64 185 GLY A O 1
ATOM 2338 N N . GLN A 1 186 ? 21.209 40.902 3.617 1.00 16.28 186 GLN A N 1
ATOM 2339 C CA . GLN A 1 186 ? 21.425 40.901 2.170 1.00 16.35 186 GLN A CA 1
ATOM 2340 C C . GLN A 1 186 ? 20.709 39.708 1.584 1.00 16.87 186 GLN A C 1
ATOM 2341 O O . GLN A 1 186 ? 21.039 38.568 1.882 1.00 17.34 186 GLN A O 1
ATOM 2355 N N . ASP A 1 187 ? 19.713 40.002 0.729 1.00 17.94 187 ASP A N 1
ATOM 2356 C CA . ASP A 1 187 ? 18.811 38.989 0.175 1.00 19.17 187 ASP A CA 1
ATOM 2357 C C . ASP A 1 187 ? 19.429 38.383 -1.074 1.00 21.12 187 ASP A C 1
ATOM 2358 O O . ASP A 1 187 ? 19.065 38.705 -2.208 1.00 25.98 187 ASP A O 1
ATOM 2367 N N . LYS A 1 188 ? 20.459 37.602 -0.865 1.00 20.30 188 LYS A N 1
ATOM 2368 C CA . LYS A 1 188 ? 21.210 37.019 -1.952 1.00 23.39 188 LYS A CA 1
ATOM 2369 C C . LYS A 1 188 ? 21.734 35.685 -1.493 1.00 19.59 188 LYS A C 1
ATOM 2370 O O . LYS A 1 188 ? 21.875 35.423 -0.307 1.00 18.93 188 LYS A O 1
ATOM 2389 N N . GLU A 1 189 ? 21.942 34.812 -2.468 1.00 21.17 189 GLU A N 1
ATOM 2390 C CA . GLU A 1 189 ? 22.287 33.441 -2.155 1.00 20.92 189 GLU A CA 1
ATOM 2391 C C . GLU A 1 189 ? 23.732 33.303 -1.686 1.00 20.26 189 GLU A C 1
ATOM 2392 O O . GLU A 1 189 ? 24.042 32.446 -0.844 1.00 22.37 189 GLU A O 1
ATOM 2404 N N . THR A 1 190 ? 24.633 34.104 -2.247 1.00 20.12 190 THR A N 1
ATOM 2405 C CA . THR A 1 190 ? 26.056 33.969 -1.987 1.00 20.24 190 THR A CA 1
ATOM 2406 C C . THR A 1 190 ? 26.712 35.335 -2.078 1.00 19.06 190 THR A C 1
ATOM 2407 O O . THR A 1 190 ? 26.088 36.297 -2.534 1.00 21.95 190 THR A O 1
ATOM 2418 N N . GLY A 1 191 ? 27.937 35.422 -1.586 1.00 20.24 191 GLY A N 1
ATOM 2419 C CA . GLY A 1 191 ? 28.615 36.717 -1.581 1.00 19.74 191 GLY A CA 1
ATOM 2420 C C . GLY A 1 191 ? 28.098 37.720 -0.595 1.00 20.24 191 GLY A C 1
ATOM 2421 O O . GLY A 1 191 ? 28.472 38.911 -0.702 1.00 20.94 191 GLY A O 1
ATOM 2425 N N . ALA A 1 192 ? 27.344 37.301 0.415 1.00 18.00 192 ALA A N 1
ATOM 2426 C CA . ALA A 1 192 ? 26.890 38.247 1.423 1.00 18.27 192 ALA A CA 1
ATOM 2427 C C . ALA A 1 192 ? 28.063 38.576 2.331 1.00 18.63 192 ALA A C 1
ATOM 2428 O O . ALA A 1 192 ? 28.859 37.709 2.689 1.00 18.92 192 ALA A O 1
ATOM 2435 N N . VAL A 1 193 ? 28.198 39.841 2.695 1.00 18.78 193 VAL A N 1
ATOM 2436 C CA . VAL A 1 193 ? 29.347 40.323 3.456 1.00 18.81 193 VAL A CA 1
ATOM 2437 C C . VAL A 1 193 ? 28.838 41.433 4.373 1.00 17.21 193 VAL A C 1
ATOM 2438 O O . VAL A 1 193 ? 27.750 41.977 4.175 1.00 19.34 193 VAL A O 1
ATOM 2451 N N . TYR A 1 194 ? 29.613 41.751 5.411 1.00 16.74 194 TYR A N 1
ATOM 2452 C CA . TYR A 1 194 ? 29.258 42.823 6.343 1.00 16.22 194 TYR A CA 1
ATOM 2453 C C . TYR A 1 194 ? 29.187 44.149 5.589 1.00 15.99 194 TYR A C 1
ATOM 2454 O O . TYR A 1 194 ? 30.119 44.535 4.912 1.00 17.58 194 TYR A O 1
ATOM 2472 N N . ASN A 1 195 ? 28.074 44.849 5.785 1.00 15.79 195 ASN A N 1
ATOM 2473 C CA . ASN A 1 195 ? 27.900 46.207 5.271 1.00 16.21 195 ASN A CA 1
ATOM 2474 C C . ASN A 1 195 ? 26.911 46.862 6.206 1.00 16.08 195 ASN A C 1
ATOM 2475 O O . ASN A 1 195 ? 25.772 46.397 6.286 1.00 16.00 195 ASN A O 1
ATOM 2486 N N . SER A 1 196 ? 27.296 47.921 6.909 1.00 15.57 196 SER A N 1
ATOM 2487 C CA . SER A 1 196 ? 26.382 48.506 7.900 1.00 15.09 196 SER A CA 1
ATOM 2488 C C . SER A 1 196 ? 25.080 48.970 7.273 1.00 16.28 196 SER A C 1
ATOM 2489 O O . SER A 1 196 ? 24.052 49.017 7.979 1.00 16.44 196 SER A O 1
ATOM 2497 N N . ALA A 1 197 ? 25.087 49.388 6.019 1.00 16.51 197 ALA A N 1
ATOM 2498 C CA . ALA A 1 197 ? 23.856 49.788 5.349 1.00 17.95 197 ALA A CA 1
ATOM 2499 C C . ALA A 1 197 ? 22.815 48.694 5.409 1.00 16.63 197 ALA A C 1
ATOM 2500 O O . ALA A 1 197 ? 21.614 49.030 5.328 1.00 17.67 197 ALA A O 1
ATOM 2507 N N . ASP A 1 198 ? 23.228 47.451 5.377 1.00 15.65 198 ASP A N 1
ATOM 2508 C CA . ASP A 1 198 ? 22.322 46.310 5.358 1.00 15.53 198 ASP A CA 1
ATOM 2509 C C . ASP A 1 198 ? 22.204 45.629 6.711 1.00 14.02 198 ASP A C 1
ATOM 2510 O O . ASP A 1 198 ? 21.162 45.092 7.070 1.00 16.31 198 ASP A O 1
ATOM 2519 N N . CYS A 1 199 ? 23.284 45.596 7.472 1.00 15.36 199 CYS A N 1
ATOM 2520 C CA . CYS A 1 199 ? 23.295 44.953 8.780 1.00 15.30 199 CYS A CA 1
ATOM 2521 C C . CYS A 1 199 ? 22.473 45.681 9.811 1.00 15.08 199 CYS A C 1
ATOM 2522 O O . CYS A 1 199 ? 21.904 45.044 10.723 1.00 14.93 199 CYS A O 1
ATOM 2530 N N . PHE A 1 200 ? 22.449 46.997 9.759 1.00 14.90 200 PHE A N 1
ATOM 2531 C CA . PHE A 1 200 ? 21.607 47.806 10.605 1.00 14.37 200 PHE A CA 1
ATOM 2532 C C . PHE A 1 200 ? 20.496 48.339 9.723 1.00 16.08 200 PHE A C 1
ATOM 2533 O O . PHE A 1 200 ? 20.751 48.801 8.592 1.00 15.98 200 PHE A O 1
ATOM 2550 N N . SER A 1 201 ? 19.273 48.305 10.209 1.00 15.60 201 SER A N 1
ATOM 2551 C CA . SER A 1 201 ? 18.135 48.699 9.402 1.00 17.77 201 SER A CA 1
ATOM 2552 C C . SER A 1 201 ? 18.246 50.192 9.122 1.00 17.98 201 SER A C 1
ATOM 2553 O O . SER A 1 201 ? 18.193 51.028 10.031 1.00 18.99 201 SER A O 1
ATOM 2561 N N . GLY A 1 202 ? 18.425 50.597 7.843 1.00 18.29 202 GLY A N 1
ATOM 2562 C CA . GLY A 1 202 ? 18.670 51.986 7.519 1.00 19.47 202 GLY A CA 1
ATOM 2563 C C . GLY A 1 202 ? 20.083 52.501 7.832 1.00 16.49 202 GLY A C 1
ATOM 2564 O O . GLY A 1 202 ? 20.256 53.701 7.928 1.00 19.73 202 GLY A O 1
ATOM 2568 N N . ASN A 1 203 ? 21.073 51.616 8.023 1.00 17.23 203 ASN A N 1
ATOM 2569 C CA . ASN A 1 203 ? 22.445 51.966 8.425 1.00 16.17 203 ASN A CA 1
ATOM 2570 C C . ASN A 1 203 ? 22.477 52.321 9.902 1.00 16.94 203 ASN A C 1
ATOM 2571 O O . ASN A 1 203 ? 21.441 52.357 10.615 1.00 17.03 203 ASN A O 1
ATOM 2582 N N . VAL A 1 204 ? 23.679 52.573 10.417 1.00 16.03 204 VAL A N 1
ATOM 2583 C CA . VAL A 1 204 ? 23.826 52.892 11.820 1.00 15.28 204 VAL A CA 1
ATOM 2584 C C . VAL A 1 204 ? 23.116 54.204 12.147 1.00 17.17 204 VAL A C 1
ATOM 2585 O O . VAL A 1 204 ? 22.957 55.083 11.307 1.00 17.70 204 VAL A O 1
ATOM 2598 N N . ALA A 1 205 ? 22.653 54.327 13.385 1.00 16.30 205 ALA A N 1
ATOM 2599 C CA . ALA A 1 205 ? 21.990 55.484 13.886 1.00 17.18 205 ALA A CA 1
ATOM 2600 C C . ALA A 1 205 ? 22.979 56.598 14.241 1.00 18.48 205 ALA A C 1
ATOM 2601 O O . ALA A 1 205 ? 24.212 56.429 14.114 1.00 18.67 205 ALA A O 1
ATOM 2608 N N . ASP A 1 206 ? 22.468 57.679 14.772 1.00 18.30 206 ASP A N 1
ATOM 2609 C CA . ASP A 1 206 ? 23.298 58.787 15.253 1.00 18.16 206 ASP A CA 1
ATOM 2610 C C . ASP A 1 206 ? 24.230 58.348 16.379 1.00 18.58 206 ASP A C 1
ATOM 2611 O O . ASP A 1 206 ? 25.346 58.868 16.482 1.00 20.32 206 ASP A O 1
ATOM 2620 N N . SER A 1 207 ? 23.844 57.396 17.223 1.00 17.09 207 SER A N 1
ATOM 2621 C CA . SER A 1 207 ? 24.662 56.980 18.343 1.00 16.90 207 SER A CA 1
ATOM 2622 C C . SER A 1 207 ? 24.652 55.457 18.453 1.00 17.41 207 SER A C 1
ATOM 2623 O O . SER A 1 207 ? 23.703 54.782 18.041 1.00 16.44 207 SER A O 1
ATOM 2631 N N . THR A 1 208 ? 25.726 54.906 19.041 1.00 16.15 208 THR A N 1
ATOM 2632 C CA . THR A 1 208 ? 25.762 53.471 19.309 1.00 15.98 208 THR A CA 1
ATOM 2633 C C . THR A 1 208 ? 24.550 53.035 20.086 1.00 15.79 208 THR A C 1
ATOM 2634 O O . THR A 1 208 ? 23.930 52.004 19.806 1.00 15.35 208 THR A O 1
ATOM 2645 N N . GLN A 1 209 ? 24.218 53.796 21.140 1.00 16.54 209 GLN A N 1
ATOM 2646 C CA . GLN A 1 209 ? 23.071 53.462 21.946 1.00 16.37 209 GLN A CA 1
ATOM 2647 C C . GLN A 1 209 ? 21.819 53.256 21.121 1.00 15.92 209 GLN A C 1
ATOM 2648 O O . GLN A 1 209 ? 21.016 52.375 21.424 1.00 18.03 209 GLN A O 1
ATOM 2662 N N . ASN A 1 210 ? 21.607 54.104 20.117 1.00 17.00 210 ASN A N 1
ATOM 2663 C CA . ASN A 1 210 ? 20.430 53.961 19.276 1.00 17.45 210 ASN A CA 1
ATOM 2664 C C . ASN A 1 210 ? 20.603 52.860 18.250 1.00 16.64 210 ASN A C 1
ATOM 2665 O O . ASN A 1 210 ? 19.617 52.243 17.841 1.00 18.82 210 ASN A O 1
ATOM 2676 N N . SER A 1 211 ? 21.805 52.626 17.744 1.00 14.61 211 SER A N 1
ATOM 2677 C CA . SER A 1 211 ? 22.046 51.567 16.821 1.00 15.21 211 SER A CA 1
ATOM 2678 C C . SER A 1 211 ? 21.832 50.209 17.439 1.00 15.27 211 SER A C 1
ATOM 2679 O O . SER A 1 211 ? 21.401 49.279 16.732 1.00 16.50 211 SER A O 1
ATOM 2687 N N . CYS A 1 212 ? 22.133 50.065 18.717 1.00 14.95 212 CYS A N 1
ATOM 2688 C CA . CYS A 1 212 ? 22.134 48.753 19.380 1.00 13.88 212 CYS A CA 1
ATOM 2689 C C . CYS A 1 212 ? 20.834 48.501 20.072 1.00 15.95 212 CYS A C 1
ATOM 2690 O O . CYS A 1 212 ? 20.776 47.966 21.170 1.00 19.74 212 CYS A O 1
ATOM 2697 N N . LYS A 1 213 ? 19.714 48.851 19.467 1.00 17.63 213 LYS A N 1
ATOM 2698 C CA . LYS A 1 213 ? 18.372 48.618 19.944 1.00 15.54 213 LYS A CA 1
ATOM 2699 C C . LYS A 1 213 ? 17.670 47.817 18.889 1.00 16.13 213 LYS A C 1
ATOM 2700 O O . LYS A 1 213 ? 17.897 48.001 17.680 1.00 17.57 213 LYS A O 1
ATOM 2719 N N . ALA A 1 214 ? 16.802 46.927 19.317 1.00 17.37 214 ALA A N 1
ATOM 2720 C CA . ALA A 1 214 ? 15.998 46.159 18.412 1.00 17.72 214 ALA A CA 1
ATOM 2721 C C . ALA A 1 214 ? 14.673 45.867 19.059 1.00 20.63 214 ALA A C 1
ATOM 2722 O O . ALA A 1 214 ? 14.542 45.767 20.287 1.00 20.55 214 ALA A O 1
ATOM 2729 N N . GLY A 1 215 ? 13.669 45.762 18.222 1.00 25.51 215 GLY A N 1
ATOM 2730 C CA . GLY A 1 215 ? 12.287 45.568 18.617 1.00 30.93 215 GLY A CA 1
ATOM 2731 C C . GLY A 1 215 ? 11.484 46.846 18.865 1.00 37.62 215 GLY A C 1
ATOM 2732 O O . GLY A 1 215 ? 10.237 46.809 18.800 1.00 50.14 215 GLY A O 1
ATOM 2736 N N . ASN A 1 216 ? 12.151 47.976 19.139 1.00 44.99 216 ASN A N 1
ATOM 2737 C CA . ASN A 1 216 ? 11.473 49.252 19.383 1.00 49.31 216 ASN A CA 1
ATOM 2738 C C . ASN A 1 216 ? 10.905 49.814 18.075 1.00 55.55 216 ASN A C 1
ATOM 2739 O O . ASN A 1 216 ? 11.007 49.207 17.007 1.00 46.55 216 ASN A O 1
ATOM 2742 N N . GLN A 1 217 ? 10.278 50.996 18.159 1.00 55.29 217 GLN A N 1
ATOM 2743 C CA . GLN A 1 217 ? 9.813 51.662 16.939 1.00 54.83 217 GLN A CA 1
ATOM 2744 C C . GLN A 1 217 ? 10.978 51.940 15.992 1.00 57.63 217 GLN A C 1
ATOM 2745 O O . GLN A 1 217 ? 10.897 51.697 14.777 1.00 54.57 217 GLN A O 1
ATOM 2748 N N . ALA A 1 218 ? 12.076 52.419 16.545 1.00 33.52 218 ALA A N 1
ATOM 2749 C CA . ALA A 1 218 ? 13.291 52.676 15.788 1.00 39.51 218 ALA A CA 1
ATOM 2750 C C . ALA A 1 218 ? 14.232 51.492 15.980 1.00 28.93 218 ALA A C 1
ATOM 2751 O O . ALA A 1 218 ? 15.314 51.609 16.550 1.00 31.30 218 ALA A O 1
ATOM 2754 N N . SER A 1 219 ? 13.793 50.335 15.499 1.00 23.91 219 SER A N 1
ATOM 2755 C CA . SER A 1 219 ? 14.607 49.116 15.577 1.00 23.35 219 SER A CA 1
ATOM 2756 C C . SER A 1 219 ? 15.717 49.151 14.569 1.00 20.62 219 SER A C 1
ATOM 2757 O O . SER A 1 219 ? 15.463 49.382 13.394 1.00 24.10 219 SER A O 1
ATOM 2765 N N . LYS A 1 220 ? 16.929 48.875 15.004 1.00 16.95 220 LYS A N 1
ATOM 2766 C CA . LYS A 1 220 ? 18.126 49.035 14.227 1.00 15.40 220 LYS A CA 1
ATOM 2767 C C . LYS A 1 220 ? 18.925 47.759 14.117 1.00 15.59 220 LYS A C 1
ATOM 2768 O O . LYS A 1 220 ? 19.429 47.398 13.034 1.00 15.03 220 LYS A O 1
ATOM 2787 N N . ALA A 1 221 ? 19.161 47.063 15.222 1.00 14.38 221 ALA A N 1
ATOM 2788 C CA . ALA A 1 221 ? 20.042 45.901 15.249 1.00 15.96 221 ALA A CA 1
ATOM 2789 C C . ALA A 1 221 ? 19.300 44.635 14.848 1.00 14.80 221 ALA A C 1
ATOM 2790 O O . ALA A 1 221 ? 18.929 43.812 15.674 1.00 15.82 221 ALA A O 1
ATOM 2797 N N . THR A 1 222 ? 19.030 44.543 13.543 1.00 14.36 222 THR A N 1
ATOM 2798 C CA . THR A 1 222 ? 18.030 43.630 13.003 1.00 15.13 222 THR A CA 1
ATOM 2799 C C . THR A 1 222 ? 18.649 42.410 12.325 1.00 14.47 222 THR A C 1
ATOM 2800 O O . THR A 1 222 ? 17.894 41.600 11.733 1.00 15.07 222 THR A O 1
ATOM 2811 N N . THR A 1 223 ? 19.951 42.282 12.383 1.00 13.71 223 THR A N 1
ATOM 2812 C CA . THR A 1 223 ? 20.666 41.138 11.817 1.00 14.31 223 THR A CA 1
ATOM 2813 C C . THR A 1 223 ? 21.571 40.508 12.857 1.00 13.61 223 THR A C 1
ATOM 2814 O O . THR A 1 223 ? 21.916 41.144 13.874 1.00 14.34 223 THR A O 1
ATOM 2825 N N . VAL A 1 224 ? 22.031 39.294 12.589 1.00 13.74 224 VAL A N 1
ATOM 2826 C CA . VAL A 1 224 ? 23.010 38.664 13.485 1.00 14.13 224 VAL A CA 1
ATOM 2827 C C . VAL A 1 224 ? 24.303 39.464 13.492 1.00 13.46 224 VAL A C 1
ATOM 2828 O O . VAL A 1 224 ? 24.925 39.638 14.544 1.00 13.97 224 VAL A O 1
ATOM 2841 N N . ALA A 1 225 ? 24.704 39.983 12.325 1.00 14.33 225 ALA A N 1
ATOM 2842 C CA . ALA A 1 225 ? 25.951 40.733 12.264 1.00 14.82 225 ALA A CA 1
ATOM 2843 C C . ALA A 1 225 ? 25.858 42.000 13.092 1.00 12.93 225 ALA A C 1
ATOM 2844 O O . ALA A 1 225 ? 26.836 42.341 13.795 1.00 14.40 225 ALA A O 1
ATOM 2851 N N . ALA A 1 226 ? 24.756 42.721 13.017 1.00 13.07 226 ALA A N 1
ATOM 2852 C CA . ALA A 1 226 ? 24.619 43.911 13.861 1.00 13.73 226 ALA A CA 1
ATOM 2853 C C . ALA A 1 226 ? 24.650 43.524 15.340 1.00 13.57 226 ALA A C 1
ATOM 2854 O O . ALA A 1 226 ? 25.181 44.274 16.173 1.00 14.27 226 ALA A O 1
ATOM 2861 N N . THR A 1 227 ? 24.075 42.395 15.694 1.00 13.37 227 THR A N 1
ATOM 2862 C CA . THR A 1 227 ? 24.088 41.913 17.066 1.00 13.93 227 THR A CA 1
ATOM 2863 C C . THR A 1 227 ? 25.512 41.679 17.509 1.00 13.19 227 THR A C 1
ATOM 2864 O O . THR A 1 227 ? 25.909 42.076 18.597 1.00 14.16 227 THR A O 1
ATOM 2875 N N . ILE A 1 228 ? 26.333 41.053 16.655 1.00 13.26 228 ILE A N 1
ATOM 2876 C CA . ILE A 1 228 ? 27.735 40.836 16.957 1.00 14.01 228 ILE A CA 1
ATOM 2877 C C . ILE A 1 228 ? 28.483 42.162 17.068 1.00 13.69 228 ILE A C 1
ATOM 2878 O O . ILE A 1 228 ? 29.274 42.325 18.004 1.00 14.95 228 ILE A O 1
ATOM 2894 N N . VAL A 1 229 ? 28.255 43.107 16.175 1.00 14.18 229 VAL A N 1
ATOM 2895 C CA . VAL A 1 229 ? 28.876 44.410 16.386 1.00 13.49 229 VAL A CA 1
ATOM 2896 C C . VAL A 1 229 ? 28.534 44.953 17.752 1.00 14.19 229 VAL A C 1
ATOM 2897 O O . VAL A 1 229 ? 29.401 45.427 18.504 1.00 14.48 229 VAL A O 1
ATOM 2910 N N . CYS A 1 230 ? 27.239 44.995 18.072 1.00 13.46 230 CYS A N 1
ATOM 2911 C CA . CYS A 1 230 ? 26.829 45.592 19.336 1.00 15.33 230 CYS A CA 1
ATOM 2912 C C . CYS A 1 230 ? 27.404 44.872 20.545 1.00 15.41 230 CYS A C 1
ATOM 2913 O O . CYS A 1 230 ? 27.800 45.541 21.525 1.00 15.50 230 CYS A O 1
ATOM 2920 N N . VAL A 1 231 ? 27.487 43.555 20.501 1.00 14.65 231 VAL A N 1
ATOM 2921 C CA . VAL A 1 231 ? 27.927 42.739 21.661 1.00 14.86 231 VAL A CA 1
ATOM 2922 C C . VAL A 1 231 ? 29.454 42.675 21.762 1.00 16.18 231 VAL A C 1
ATOM 2923 O O . VAL A 1 231 ? 29.992 42.310 22.794 1.00 16.51 231 VAL A O 1
ATOM 2936 N N . CYS A 1 232 ? 30.165 43.000 20.680 1.00 15.09 232 CYS A N 1
ATOM 2937 C CA . CYS A 1 232 ? 31.570 42.693 20.624 1.00 16.09 232 CYS A CA 1
ATOM 2938 C C . CYS A 1 232 ? 32.486 43.851 20.222 1.00 14.70 232 CYS A C 1
ATOM 2939 O O . CYS A 1 232 ? 33.707 43.704 20.392 1.00 16.74 232 CYS A O 1
ATOM 2946 N N . HIS A 1 233 ? 31.985 44.952 19.688 1.00 15.00 233 HIS A N 1
ATOM 2947 C CA . HIS A 1 233 ? 32.869 45.945 19.073 1.00 15.72 233 HIS A CA 1
ATOM 2948 C C . HIS A 1 233 ? 33.762 46.659 20.060 1.00 16.14 233 HIS A C 1
ATOM 2949 O O . HIS A 1 233 ? 33.417 46.852 21.241 1.00 16.39 233 HIS A O 1
ATOM 2963 N N . LYS A 1 234 ? 34.902 47.139 19.523 1.00 16.59 234 LYS A N 1
ATOM 2964 C CA . LYS A 1 234 ? 35.798 48.035 20.231 1.00 17.22 234 LYS A CA 1
ATOM 2965 C C . LYS A 1 234 ? 35.442 49.461 19.783 1.00 17.29 234 LYS A C 1
ATOM 2966 O O . LYS A 1 234 ? 35.718 49.801 18.633 1.00 17.96 234 LYS A O 1
ATOM 2985 N N . LYS A 1 235 ? 34.941 50.282 20.694 1.00 17.39 235 LYS A N 1
ATOM 2986 C CA . LYS A 1 235 ? 34.708 51.665 20.271 1.00 19.81 235 LYS A CA 1
ATOM 2987 C C . LYS A 1 235 ? 36.003 52.409 20.197 1.00 18.58 235 LYS A C 1
ATOM 2988 O O . LYS A 1 235 ? 37.012 52.062 20.868 1.00 19.31 235 LYS A O 1
ATOM 3007 N N . ASN A 1 236 ? 35.997 53.518 19.422 1.00 21.45 236 ASN A N 1
ATOM 3008 C CA . ASN A 1 236 ? 37.149 54.382 19.496 1.00 23.72 236 ASN A CA 1
ATOM 3009 C C . ASN A 1 236 ? 37.033 55.327 20.703 1.00 21.10 236 ASN A C 1
ATOM 3010 O O . ASN A 1 236 ? 35.978 55.441 21.359 1.00 24.45 236 ASN A O 1
ATOM 3020 N N . GLY A 1 237 ? 38.139 55.986 21.011 1.00 22.74 237 GLY A N 1
ATOM 3021 C CA . GLY A 1 237 ? 38.112 57.065 21.962 1.00 25.34 237 GLY A CA 1
ATOM 3022 C C . GLY A 1 237 ? 38.380 56.665 23.384 1.00 26.03 237 GLY A C 1
ATOM 3023 O O . GLY A 1 237 ? 38.269 57.509 24.277 1.00 28.45 237 GLY A O 1
ATOM 3027 N N . GLY A 1 238 ? 38.780 55.434 23.618 1.00 24.34 238 GLY A N 1
ATOM 3028 C CA . GLY A 1 238 ? 39.135 54.970 24.936 1.00 24.16 238 GLY A CA 1
ATOM 3029 C C . GLY A 1 238 ? 37.931 54.466 25.723 1.00 20.45 238 GLY A C 1
ATOM 3030 O O . GLY A 1 238 ? 36.776 54.526 25.300 1.00 23.45 238 GLY A O 1
ATOM 3034 N N . ASN A 1 239 ? 38.244 53.845 26.838 1.00 21.28 239 ASN A N 1
ATOM 3035 C CA . ASN A 1 239 ? 37.256 53.263 27.733 1.00 21.20 239 ASN A CA 1
ATOM 3036 C C . ASN A 1 239 ? 36.384 52.253 27.017 1.00 20.03 239 ASN A C 1
ATOM 3037 O O . ASN A 1 239 ? 35.177 52.160 27.236 1.00 20.16 239 ASN A O 1
ATOM 3048 N N . ASP A 1 240 ? 36.958 51.530 26.066 1.00 21.10 240 ASP A N 1
ATOM 3049 C CA . ASP A 1 240 ? 36.277 50.542 25.271 1.00 19.36 240 ASP A CA 1
ATOM 3050 C C . ASP A 1 240 ? 36.293 49.191 26.011 1.00 21.20 240 ASP A C 1
ATOM 3051 O O . ASP A 1 240 ? 36.909 49.012 27.047 1.00 21.31 240 ASP A O 1
ATOM 3060 N N . ALA A 1 241 ? 35.603 48.249 25.437 1.00 19.55 241 ALA A N 1
ATOM 3061 C CA . ALA A 1 241 ? 35.488 46.889 25.934 1.00 20.66 241 ALA A CA 1
ATOM 3062 C C . ALA A 1 241 ? 36.015 45.916 24.888 1.00 21.33 241 ALA A C 1
ATOM 3063 O O . ALA A 1 241 ? 35.493 44.813 24.713 1.00 20.93 241 ALA A O 1
ATOM 3070 N N . ALA A 1 242 ? 37.159 46.269 24.302 1.00 21.00 242 ALA A N 1
ATOM 3071 C CA . ALA A 1 242 ? 37.845 45.369 23.383 1.00 21.45 242 ALA A CA 1
ATOM 3072 C C . ALA A 1 242 ? 38.023 43.988 24.021 1.00 18.72 242 ALA A C 1
ATOM 3073 O O . ALA A 1 242 ? 38.282 43.839 25.197 1.00 20.95 242 ALA A O 1
ATOM 3080 N N . ASN A 1 243 ? 37.816 42.985 23.179 1.00 17.14 243 ASN A N 1
ATOM 3081 C CA . ASN A 1 243 ? 38.011 41.589 23.571 1.00 18.27 243 ASN A CA 1
ATOM 3082 C C . ASN A 1 243 ? 36.963 41.089 24.529 1.00 18.49 243 ASN A C 1
ATOM 3083 O O . ASN A 1 243 ? 37.085 39.952 25.031 1.00 18.27 243 ASN A O 1
ATOM 3094 N N . ALA A 1 244 ? 35.846 41.795 24.642 1.00 17.21 244 ALA A N 1
ATOM 3095 C CA . ALA A 1 244 ? 34.741 41.247 25.383 1.00 17.17 244 ALA A CA 1
ATOM 3096 C C . ALA A 1 244 ? 34.308 39.905 24.843 1.00 16.91 244 ALA A C 1
ATOM 3097 O O . ALA A 1 244 ? 33.877 39.046 25.613 1.00 18.42 244 ALA A O 1
ATOM 3104 N N . CYS A 1 245 ? 34.332 39.755 23.532 1.00 16.71 245 CYS A N 1
ATOM 3105 C CA . CYS A 1 245 ? 33.900 38.493 22.919 1.00 15.59 245 CYS A CA 1
ATOM 3106 C C . CYS A 1 245 ? 34.991 37.449 22.822 1.00 16.59 245 CYS A C 1
ATOM 3107 O O . CYS A 1 245 ? 34.715 36.341 22.330 1.00 16.91 245 CYS A O 1
ATOM 3114 N N . GLY A 1 246 ? 36.194 37.727 23.322 1.00 17.96 246 GLY A N 1
ATOM 3115 C CA . GLY A 1 246 ? 37.225 36.719 23.376 1.00 19.07 246 GLY A CA 1
ATOM 3116 C C . GLY A 1 246 ? 38.583 37.352 23.235 1.00 19.10 246 GLY A C 1
ATOM 3117 O O . GLY A 1 246 ? 38.800 38.258 22.404 1.00 18.81 246 GLY A O 1
ATOM 3120 N N . ARG A 1 247 ? 39.499 36.883 24.051 1.00 18.17 247 ARG A N 1
ATOM 3121 C CA . ARG A 1 247 ? 40.854 37.399 24.059 1.00 20.35 247 ARG A CA 1
ATOM 3122 C C . ARG A 1 247 ? 41.631 37.119 22.797 1.00 20.08 247 ARG A C 1
ATOM 3123 O O . ARG A 1 247 ? 42.673 37.757 22.603 1.00 23.63 247 ARG A O 1
ATOM 3144 N N . LEU A 1 248 ? 41.189 36.218 21.947 1.00 19.19 248 LEU A N 1
ATOM 3145 C CA . LEU A 1 248 ? 41.966 35.927 20.766 1.00 19.29 248 LEU A CA 1
ATOM 3146 C C . LEU A 1 248 ? 41.568 36.798 19.592 1.00 19.42 248 LEU A C 1
ATOM 3147 O O . LEU A 1 248 ? 42.308 36.792 18.598 1.00 21.01 248 LEU A O 1
ATOM 3163 N N . ILE A 1 249 ? 40.537 37.641 19.728 1.00 17.75 249 ILE A N 1
ATOM 3164 C CA . ILE A 1 249 ? 40.274 38.602 18.660 1.00 19.06 249 ILE A CA 1
ATOM 3165 C C . ILE A 1 249 ? 41.432 39.583 18.570 1.00 20.51 249 ILE A C 1
ATOM 3166 O O . ILE A 1 249 ? 41.905 40.079 19.587 1.00 20.45 249 ILE A O 1
ATOM 3182 N N . ASN A 1 250 ? 41.886 39.869 17.357 1.00 18.30 250 ASN A N 1
ATOM 3183 C CA . ASN A 1 250 ? 42.917 40.866 17.122 1.00 19.50 250 ASN A CA 1
ATOM 3184 C C . ASN A 1 250 ? 42.212 42.115 16.625 1.00 20.14 250 ASN A C 1
ATOM 3185 O O . ASN A 1 250 ? 41.944 42.270 15.437 1.00 19.56 250 ASN A O 1
ATOM 3196 N N . HIS A 1 251 ? 41.808 42.974 17.564 1.00 18.67 251 HIS A N 1
ATOM 3197 C CA . HIS A 1 251 ? 41.158 44.224 17.172 1.00 18.80 251 HIS A CA 1
ATOM 3198 C C . HIS A 1 251 ? 42.255 45.143 16.640 1.00 18.56 251 HIS A C 1
ATOM 3199 O O . HIS A 1 251 ? 42.963 45.788 17.431 1.00 22.04 251 HIS A O 1
ATOM 3213 N N . GLN A 1 252 ? 42.482 45.159 15.332 1.00 18.06 252 GLN A N 1
ATOM 3214 C CA . GLN A 1 252 ? 43.532 45.963 14.708 1.00 20.24 252 GLN A CA 1
ATOM 3215 C C . GLN A 1 252 ? 43.148 47.410 14.567 1.00 20.22 252 GLN A C 1
ATOM 3216 O O . GLN A 1 252 ? 44.048 48.230 14.346 1.00 21.64 252 GLN A O 1
ATOM 3230 N N . SER A 1 253 ? 41.867 47.709 14.671 1.00 18.86 253 SER A N 1
ATOM 3231 C CA . SER A 1 253 ? 41.378 49.077 14.536 1.00 20.64 253 SER A CA 1
ATOM 3232 C C . SER A 1 253 ? 40.308 49.258 15.590 1.00 18.61 253 SER A C 1
ATOM 3233 O O . SER A 1 253 ? 40.500 48.877 16.747 1.00 21.22 253 SER A O 1
ATOM 3241 N N . ASP A 1 254 ? 39.156 49.761 15.195 1.00 18.76 254 ASP A N 1
ATOM 3242 C CA . ASP A 1 254 ? 38.033 49.923 16.103 1.00 18.30 254 ASP A CA 1
ATOM 3243 C C . ASP A 1 254 ? 36.818 50.175 15.224 1.00 18.59 254 ASP A C 1
ATOM 3244 O O . ASP A 1 254 ? 36.934 50.197 13.993 1.00 18.40 254 ASP A O 1
ATOM 3253 N N . ALA A 1 255 ? 35.668 50.336 15.861 1.00 16.74 255 ALA A N 1
ATOM 3254 C CA . ALA A 1 255 ? 34.405 50.564 15.162 1.00 17.90 255 ALA A CA 1
ATOM 3255 C C . ALA A 1 255 ? 34.176 52.037 14.861 1.00 17.97 255 ALA A C 1
ATOM 3256 O O . ALA A 1 255 ? 33.114 52.377 14.305 1.00 18.36 255 ALA A O 1
ATOM 3263 N N . GLY A 1 256 ? 35.131 52.902 15.190 1.00 18.22 256 GLY A N 1
ATOM 3264 C CA . GLY A 1 256 ? 34.979 54.319 15.039 1.00 18.99 256 GLY A CA 1
ATOM 3265 C C . GLY A 1 256 ? 34.206 54.880 16.223 1.00 19.46 256 GLY A C 1
ATOM 3266 O O . GLY A 1 256 ? 34.057 54.227 17.268 1.00 21.99 256 GLY A O 1
ATOM 3270 N N . ALA A 1 257 ? 33.761 56.112 16.079 1.00 17.93 257 ALA A N 1
ATOM 3271 C CA . ALA A 1 257 ? 32.820 56.734 16.992 1.00 18.81 257 ALA A CA 1
ATOM 3272 C C . ALA A 1 257 ? 31.394 56.401 16.544 1.00 17.75 257 ALA A C 1
ATOM 3273 O O . ALA A 1 257 ? 31.072 56.543 15.347 1.00 17.53 257 ALA A O 1
ATOM 3280 N N . ASN A 1 258 ? 30.564 55.921 17.450 1.00 17.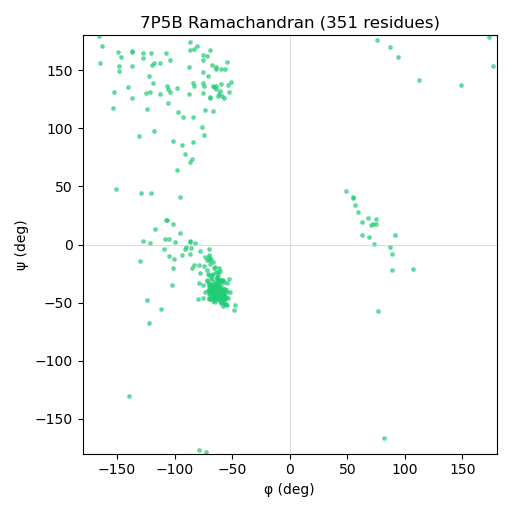05 258 ASN A N 1
ATOM 3281 C CA . ASN A 1 258 ? 29.175 55.619 17.096 1.00 17.37 258 ASN A CA 1
ATOM 3282 C C . ASN A 1 258 ? 29.079 54.672 15.897 1.00 15.81 258 ASN A C 1
ATOM 3283 O O . ASN A 1 258 ? 28.216 54.840 15.022 1.00 16.94 258 ASN A O 1
ATOM 3294 N N . LEU A 1 259 ? 29.937 53.668 15.853 1.00 15.71 259 LEU A N 1
ATOM 3295 C CA . LEU A 1 259 ? 29.906 52.607 14.857 1.00 15.36 259 LEU A CA 1
ATOM 3296 C C . LEU A 1 259 ? 30.128 53.123 13.454 1.00 15.31 259 LEU A C 1
ATOM 3297 O O . LEU A 1 259 ? 29.867 52.385 12.491 1.00 17.26 259 LEU A O 1
ATOM 3313 N N . ALA A 1 260 ? 30.712 54.333 13.296 1.00 16.58 260 ALA A N 1
ATOM 3314 C CA . ALA A 1 260 ? 30.915 54.887 11.968 1.00 17.12 260 ALA A CA 1
ATOM 3315 C C . ALA A 1 260 ? 31.717 53.997 11.055 1.00 19.18 260 ALA A C 1
ATOM 3316 O O . ALA A 1 260 ? 31.525 54.046 9.823 1.00 18.55 260 ALA A O 1
ATOM 3323 N N . THR A 1 261 ? 32.661 53.239 11.593 1.00 17.20 261 THR A N 1
ATOM 3324 C CA . THR A 1 261 ? 33.515 52.372 10.790 1.00 18.93 261 THR A CA 1
ATOM 3325 C C . THR A 1 261 ? 33.515 50.967 11.355 1.00 17.12 261 THR A C 1
ATOM 3326 O O . THR A 1 261 ? 34.565 50.299 11.452 1.00 18.26 261 THR A O 1
ATOM 3337 N N . ALA A 1 262 ? 32.328 50.465 11.709 1.00 17.22 262 ALA A N 1
ATOM 3338 C CA . ALA A 1 262 ? 32.198 49.139 12.274 1.00 15.83 262 ALA A CA 1
ATOM 3339 C C . ALA A 1 262 ? 32.737 48.011 11.402 1.00 15.64 262 ALA A C 1
ATOM 3340 O O . ALA A 1 262 ? 33.108 46.965 11.991 1.00 16.36 262 ALA A O 1
ATOM 3347 N N . SER A 1 263 ? 32.721 48.116 10.080 1.00 15.76 263 SER A N 1
ATOM 3348 C CA . SER A 1 263 ? 33.060 46.998 9.232 1.00 16.56 263 SER A CA 1
ATOM 3349 C C . SER A 1 263 ? 34.462 46.454 9.517 1.00 16.60 263 SER A C 1
ATOM 3350 O O . SER A 1 263 ? 34.647 45.225 9.581 1.00 17.03 263 SER A O 1
ATOM 3358 N N . SER A 1 264 ? 35.470 47.324 9.679 1.00 16.35 264 SER A N 1
ATOM 3359 C CA . SER A 1 264 ? 36.827 46.821 9.880 1.00 17.65 264 SER A CA 1
ATOM 3360 C C . SER A 1 264 ? 36.900 45.992 11.160 1.00 16.36 264 SER A C 1
ATOM 3361 O O . SER A 1 264 ? 37.509 44.901 11.211 1.00 17.81 264 SER A O 1
ATOM 3369 N N . ASP A 1 265 ? 36.259 46.485 12.210 1.00 16.67 265 ASP A N 1
ATOM 3370 C CA . ASP A 1 265 ? 36.275 45.809 13.509 1.00 17.19 265 ASP A CA 1
ATOM 3371 C C . ASP A 1 265 ? 35.468 44.532 13.449 1.00 14.80 265 ASP A C 1
ATOM 3372 O O . ASP A 1 265 ? 35.898 43.514 14.004 1.00 17.43 265 ASP A O 1
ATOM 3381 N N . PHE A 1 266 ? 34.326 44.536 12.766 1.00 16.18 266 PHE A N 1
ATOM 3382 C CA . PHE A 1 266 ? 33.594 43.292 12.585 1.00 15.77 266 PHE A CA 1
ATOM 3383 C C . PHE A 1 266 ? 34.451 42.230 11.904 1.00 15.67 266 PHE A C 1
ATOM 3384 O O . PHE A 1 266 ? 34.401 41.047 12.276 1.00 16.12 266 PHE A O 1
ATOM 3401 N N . GLY A 1 267 ? 35.224 42.594 10.895 1.00 16.79 267 GLY A N 1
ATOM 3402 C CA . GLY A 1 267 ? 36.070 41.617 10.253 1.00 17.25 267 GLY A CA 1
ATOM 3403 C C . GLY A 1 267 ? 37.025 40.957 11.216 1.00 16.61 267 GLY A C 1
ATOM 3404 O O . GLY A 1 267 ? 37.262 39.744 11.147 1.00 17.25 267 GLY A O 1
ATOM 3408 N N . ASP A 1 268 ? 37.613 41.720 12.151 1.00 16.96 268 ASP A N 1
ATOM 3409 C CA . ASP A 1 268 ? 38.490 41.129 13.144 1.00 16.83 268 ASP A CA 1
ATOM 3410 C C . ASP A 1 268 ? 37.734 40.180 14.065 1.00 17.55 268 ASP A C 1
ATOM 3411 O O . ASP A 1 268 ? 38.242 39.101 14.423 1.00 17.85 268 ASP A O 1
ATOM 3420 N N . ILE A 1 269 ? 36.552 40.565 14.480 1.00 17.07 269 ILE A N 1
ATOM 3421 C CA . ILE A 1 269 ? 35.764 39.735 15.400 1.00 17.12 269 ILE A CA 1
ATOM 3422 C C . ILE A 1 269 ? 35.376 38.429 14.708 1.00 17.11 269 ILE A C 1
ATOM 3423 O O . ILE A 1 269 ? 35.615 37.322 15.244 1.00 17.10 269 ILE A O 1
ATOM 3439 N N . ILE A 1 270 ? 34.846 38.514 13.515 1.00 16.53 270 ILE A N 1
ATOM 3440 C CA . ILE A 1 270 ? 34.291 37.322 12.871 1.00 16.15 270 ILE A CA 1
ATOM 3441 C C . ILE A 1 270 ? 35.386 36.381 12.426 1.00 17.94 270 ILE A C 1
ATOM 3442 O O . ILE A 1 270 ? 35.128 35.198 12.212 1.00 17.92 270 ILE A O 1
ATOM 3458 N N . ALA A 1 271 ? 36.603 36.887 12.244 1.00 18.63 271 ALA A N 1
ATOM 3459 C CA . ALA A 1 271 ? 37.704 36.023 11.856 1.00 19.63 271 ALA A CA 1
ATOM 3460 C C . ALA A 1 271 ? 37.966 34.954 12.915 1.00 18.43 271 ALA A C 1
ATOM 3461 O O . ALA A 1 271 ? 38.678 33.975 12.668 1.00 20.74 271 ALA A O 1
ATOM 3468 N N . THR A 1 272 ? 37.507 35.165 14.137 1.00 17.55 272 THR A N 1
ATOM 3469 C CA . THR A 1 272 ? 37.704 34.173 15.178 1.00 19.22 272 THR A CA 1
ATOM 3470 C C . THR A 1 272 ? 36.641 33.078 15.212 1.00 18.63 272 THR A C 1
ATOM 3471 O O . THR A 1 272 ? 36.774 32.173 16.037 1.00 20.57 272 THR A O 1
ATOM 3482 N N . CYS A 1 273 ? 35.625 33.134 14.379 1.00 20.45 273 CYS A N 1
ATOM 3483 C CA . CYS A 1 273 ? 34.477 32.222 14.391 1.00 19.51 273 CYS A CA 1
ATOM 3484 C C . CYS A 1 273 ? 34.614 31.255 13.224 1.00 20.98 273 CYS A C 1
ATOM 3485 O O . CYS A 1 273 ? 34.715 31.682 12.074 1.00 26.99 273 CYS A O 1
ATOM 3492 N N . ALA A 1 274 ? 34.398 29.982 13.467 1.00 21.92 274 ALA A N 1
ATOM 3493 C CA . ALA A 1 274 ? 34.241 29.092 12.319 1.00 33.50 274 ALA A CA 1
ATOM 3494 C C . ALA A 1 274 ? 33.361 27.947 12.679 1.00 26.15 274 ALA A C 1
ATOM 3495 O O . ALA A 1 274 ? 33.651 26.785 12.350 1.00 24.51 274 ALA A O 1
ATOM 3502 N N . ALA A 1 275 ? 32.257 28.277 13.297 1.00 21.47 275 ALA A N 1
ATOM 3503 C CA . ALA A 1 275 ? 31.180 27.359 13.493 1.00 23.89 275 ALA A CA 1
ATOM 3504 C C . ALA A 1 275 ? 30.778 26.831 12.138 1.00 25.15 275 ALA A C 1
ATOM 3505 O O . ALA A 1 275 ? 30.931 27.487 11.088 1.00 25.82 275 ALA A O 1
ATOM 3512 N N . ARG A 1 276 ? 30.286 25.629 12.169 1.00 22.22 276 ARG A N 1
ATOM 3513 C CA . ARG A 1 276 ? 29.760 24.985 10.978 1.00 25.07 276 ARG A CA 1
ATOM 3514 C C . ARG A 1 276 ? 28.473 24.333 11.475 1.00 26.72 276 ARG A C 1
ATOM 3515 O O . ARG A 1 276 ? 28.511 23.557 12.444 1.00 26.27 276 ARG A O 1
ATOM 3529 N N . PRO A 1 277 ? 27.325 24.581 10.856 1.00 23.10 277 PRO A N 1
ATOM 3530 C CA . PRO A 1 277 ? 26.099 23.830 11.246 1.00 24.39 277 PRO A CA 1
ATOM 3531 C C . PRO A 1 277 ? 26.112 22.410 10.717 1.00 22.46 277 PRO A C 1
ATOM 3532 O O . PRO A 1 277 ? 26.862 22.100 9.786 1.00 24.13 277 PRO A O 1
ATOM 3543 N N . PRO A 1 278 ? 25.271 21.536 11.269 1.00 24.04 278 PRO A N 1
ATOM 3544 C CA . PRO A 1 278 ? 25.100 20.190 10.703 1.00 26.80 278 PRO A CA 1
ATOM 3545 C C . PRO A 1 278 ? 24.618 20.250 9.262 1.00 25.07 278 PRO A C 1
ATOM 3546 O O . PRO A 1 278 ? 23.886 21.154 8.864 1.00 26.42 278 PRO A O 1
ATOM 3557 N N . LYS A 1 279 ? 24.982 19.241 8.488 1.00 26.25 279 LYS A N 1
ATOM 3558 C CA . LYS A 1 279 ? 24.563 19.134 7.104 1.00 27.46 279 LYS A CA 1
ATOM 3559 C C . LYS A 1 279 ? 23.880 17.797 6.880 1.00 23.28 279 LYS A C 1
ATOM 3560 O O . LYS A 1 279 ? 24.427 16.745 7.273 1.00 28.71 279 LYS A O 1
ATOM 3564 N N . PRO A 1 280 ? 22.693 17.736 6.266 1.00 23.13 280 PRO A N 1
ATOM 3565 C CA . PRO A 1 280 ? 21.900 18.900 5.880 1.00 23.45 280 PRO A CA 1
ATOM 3566 C C . PRO A 1 280 ? 21.449 19.690 7.108 1.00 21.28 280 PRO A C 1
ATOM 3567 O O . PRO A 1 280 ? 21.302 19.200 8.233 1.00 21.22 280 PRO A O 1
ATOM 3578 N N . LEU A 1 281 ? 21.240 20.985 6.891 1.00 19.70 281 LEU A N 1
ATOM 3579 C CA . LEU A 1 281 ? 20.665 21.813 7.930 1.00 18.74 281 LEU A CA 1
ATOM 3580 C C . LEU A 1 281 ? 19.275 21.280 8.335 1.00 17.96 281 LEU A C 1
ATOM 3581 O O . LEU A 1 281 ? 18.472 20.919 7.470 1.00 19.96 281 LEU A O 1
ATOM 3597 N N . THR A 1 282 ? 18.972 21.263 9.625 1.00 19.42 282 THR A N 1
ATOM 3598 C CA . THR A 1 282 ? 17.695 20.782 10.135 1.00 19.65 282 THR A CA 1
ATOM 3599 C C . THR A 1 282 ? 16.941 21.906 10.842 1.00 16.57 282 THR A C 1
ATOM 3600 O O . THR A 1 282 ? 17.536 22.847 11.383 1.00 17.84 282 THR A O 1
ATOM 3611 N N . ALA A 1 283 ? 15.612 21.723 10.886 1.00 17.91 283 ALA A N 1
ATOM 3612 C CA . ALA A 1 283 ? 14.773 22.577 11.732 1.00 18.26 283 ALA A CA 1
ATOM 3613 C C . ALA A 1 283 ? 15.198 22.464 13.192 1.00 19.83 283 ALA A C 1
ATOM 3614 O O . ALA A 1 283 ? 15.225 23.467 13.917 1.00 19.09 283 ALA A O 1
ATOM 3621 N N . ALA A 1 284 ? 15.492 21.253 13.659 1.00 19.10 284 ALA A N 1
ATOM 3622 C CA . ALA A 1 284 ? 15.872 21.071 15.053 1.00 19.54 284 ALA A CA 1
ATOM 3623 C C . ALA A 1 284 ? 17.094 21.897 15.433 1.00 18.59 284 ALA A C 1
ATOM 3624 O O . ALA A 1 284 ? 17.120 22.538 16.490 1.00 18.96 284 ALA A O 1
ATOM 3631 N N . TYR A 1 285 ? 18.086 21.965 14.569 1.00 17.97 285 TYR A N 1
ATOM 3632 C CA . TYR A 1 285 ? 19.297 22.707 14.860 1.00 19.78 285 TYR A CA 1
ATOM 3633 C C . TYR A 1 285 ? 18.990 24.201 14.922 1.00 17.56 285 TYR A C 1
ATOM 3634 O O . TYR A 1 285 ? 19.419 24.915 15.849 1.00 18.62 285 TYR A O 1
ATOM 3652 N N . LEU A 1 286 ? 18.230 24.696 13.964 1.00 17.40 286 LEU A N 1
ATOM 3653 C CA . LEU A 1 286 ? 17.865 26.101 13.981 1.00 17.71 286 LEU A CA 1
ATOM 3654 C C . LEU A 1 286 ? 17.012 26.438 15.185 1.00 16.58 286 LEU A C 1
ATOM 3655 O O . LEU A 1 286 ? 17.223 27.471 15.850 1.00 18.07 286 LEU A O 1
ATOM 3671 N N . ASP A 1 287 ? 16.048 25.599 15.498 1.00 18.03 287 ASP A N 1
ATOM 3672 C CA . ASP A 1 287 ? 15.210 25.868 16.673 1.00 18.77 287 ASP A CA 1
ATOM 3673 C C . ASP A 1 287 ? 16.056 25.870 17.946 1.00 20.25 287 ASP A C 1
ATOM 3674 O O . ASP A 1 287 ? 15.821 26.668 18.861 1.00 21.41 287 ASP A O 1
ATOM 3683 N N . SER A 1 288 ? 17.025 24.952 18.053 1.00 17.94 288 SER A N 1
ATOM 3684 C CA . SER A 1 288 ? 17.869 24.898 19.233 1.00 20.08 288 SER A CA 1
ATOM 3685 C C . SER A 1 288 ? 18.705 26.150 19.343 1.00 18.37 288 SER A C 1
ATOM 3686 O O . SER A 1 288 ? 18.902 26.673 20.460 1.00 20.08 288 SER A O 1
ATOM 3694 N N . ALA A 1 289 ? 19.139 26.718 18.237 1.00 18.48 289 ALA A N 1
ATOM 3695 C CA . ALA A 1 289 ? 19.931 27.951 18.276 1.00 18.22 289 ALA A CA 1
ATOM 3696 C C . ALA A 1 289 ? 19.086 29.136 18.723 1.00 21.09 289 ALA A C 1
ATOM 3697 O O . ALA A 1 289 ? 19.520 29.930 19.578 1.00 22.13 289 ALA A O 1
ATOM 3704 N N . LEU A 1 290 ? 17.859 29.259 18.232 1.00 19.47 290 LEU A N 1
ATOM 3705 C CA . LEU A 1 290 ? 17.011 30.351 18.708 1.00 18.98 290 LEU A CA 1
ATOM 3706 C C . LEU A 1 290 ? 16.593 30.143 20.161 1.00 18.81 290 LEU A C 1
ATOM 3707 O O . LEU A 1 290 ? 16.483 31.109 20.937 1.00 20.93 290 LEU A O 1
ATOM 3723 N N . ALA A 1 291 ? 16.333 28.929 20.564 1.00 20.70 291 ALA A N 1
ATOM 3724 C CA . ALA A 1 291 ? 16.046 28.712 21.972 1.00 18.71 291 ALA A CA 1
ATOM 3725 C C . ALA A 1 291 ? 17.227 29.089 22.836 1.00 20.87 291 ALA A C 1
ATOM 3726 O O . ALA A 1 291 ? 17.026 29.662 23.924 1.00 21.58 291 ALA A O 1
ATOM 3733 N N . ALA A 1 292 ? 18.460 28.756 22.410 1.00 20.55 292 ALA A N 1
ATOM 3734 C CA . ALA A 1 292 ? 19.633 29.072 23.203 1.00 19.49 292 ALA A CA 1
ATOM 3735 C C . ALA A 1 292 ? 19.738 30.557 23.397 1.00 19.83 292 ALA A C 1
ATOM 3736 O O . ALA A 1 292 ? 19.987 31.022 24.524 1.00 20.57 292 ALA A O 1
ATOM 3743 N N . VAL A 1 293 ? 19.549 31.345 22.326 1.00 19.99 293 VAL A N 1
ATOM 3744 C CA . VAL A 1 293 ? 19.638 32.812 22.442 1.00 19.89 293 VAL A CA 1
ATOM 3745 C C . VAL A 1 293 ? 18.546 33.296 23.359 1.00 20.04 293 VAL A C 1
ATOM 3746 O O . VAL A 1 293 ? 18.781 34.152 24.267 1.00 18.96 293 VAL A O 1
ATOM 3759 N N . SER A 1 294 ? 17.335 32.761 23.197 1.00 19.24 294 SER A N 1
ATOM 3760 C CA . SER A 1 294 ? 16.221 33.213 24.006 1.00 19.25 294 SER A CA 1
ATOM 3761 C C . SER A 1 294 ? 16.514 32.996 25.494 1.00 19.96 294 SER A C 1
ATOM 3762 O O . SER A 1 294 ? 16.031 33.754 26.342 1.00 21.87 294 SER A O 1
ATOM 3770 N N . ALA A 1 295 ? 17.204 31.906 25.828 1.00 18.22 295 ALA A N 1
ATOM 3771 C CA . ALA A 1 295 ? 17.530 31.561 27.197 1.00 19.36 295 ALA A CA 1
ATOM 3772 C C . ALA A 1 295 ? 18.625 32.436 27.770 1.00 17.16 295 ALA A C 1
ATOM 3773 O O . ALA A 1 295 ? 18.847 32.341 28.995 1.00 18.58 295 ALA A O 1
ATOM 3780 N N . ARG A 1 296 ? 19.292 33.227 26.950 1.00 16.69 296 ARG A N 1
ATOM 3781 C CA . ARG A 1 296 ? 20.378 34.110 27.396 1.00 17.16 296 ARG A CA 1
ATOM 3782 C C . ARG A 1 296 ? 19.973 35.567 27.547 1.00 16.87 296 ARG A C 1
ATOM 3783 O O . ARG A 1 296 ? 20.690 36.309 28.216 1.00 18.69 296 ARG A O 1
ATOM 3804 N N . ILE A 1 297 ? 18.889 35.997 26.916 1.00 16.28 297 ILE A N 1
ATOM 3805 C CA . ILE A 1 297 ? 18.428 37.371 27.054 1.00 16.41 297 ILE A CA 1
ATOM 3806 C C . ILE A 1 297 ? 18.020 37.617 28.492 1.00 16.36 297 ILE A C 1
ATOM 3807 O O . ILE A 1 297 ? 17.286 36.822 29.077 1.00 17.74 297 ILE A O 1
ATOM 3823 N N . ARG A 1 298 ? 18.449 38.714 29.059 1.00 15.57 298 ARG A N 1
ATOM 3824 C CA . ARG A 1 298 ? 18.121 38.991 30.442 1.00 16.30 298 ARG A CA 1
ATOM 3825 C C . ARG A 1 298 ? 17.314 40.279 30.539 1.00 16.72 298 ARG A C 1
ATOM 3826 O O . ARG A 1 298 ? 17.579 41.266 29.852 1.00 18.18 298 ARG A O 1
ATOM 3847 N N . PHE A 1 299 ? 16.311 40.273 31.391 1.00 18.98 299 PHE A N 1
ATOM 3848 C CA . PHE A 1 299 ? 15.445 41.432 31.531 1.00 19.68 299 PHE A CA 1
ATOM 3849 C C . PHE A 1 299 ? 15.839 42.278 32.708 1.00 22.22 299 PHE A C 1
ATOM 3850 O O . PHE A 1 299 ? 15.993 41.744 33.818 1.00 23.51 299 PHE A O 1
ATOM 3867 N N . LYS A 1 300 ? 15.893 43.601 32.504 1.00 20.03 300 LYS A N 1
ATOM 3868 C CA . LYS A 1 300 ? 16.133 44.539 33.572 1.00 22.80 300 LYS A CA 1
ATOM 3869 C C . LYS A 1 300 ? 15.485 45.859 33.208 1.00 24.27 300 LYS A C 1
ATOM 3870 O O . LYS A 1 300 ? 15.658 46.363 32.104 1.00 24.12 300 LYS A O 1
ATOM 3889 N N . ASN A 1 301 ? 14.734 46.417 34.150 1.00 27.95 301 ASN A N 1
ATOM 3890 C CA . ASN A 1 301 ? 14.202 47.783 33.991 1.00 31.75 301 ASN A CA 1
ATOM 3891 C C . ASN A 1 301 ? 13.392 47.951 32.701 1.00 25.59 301 ASN A C 1
ATOM 3892 O O . ASN A 1 301 ? 13.467 48.962 32.019 1.00 30.19 301 ASN A O 1
ATOM 3896 N N . GLY A 1 302 ? 12.605 46.943 32.374 1.00 25.52 302 GLY A N 1
ATOM 3897 C CA . GLY A 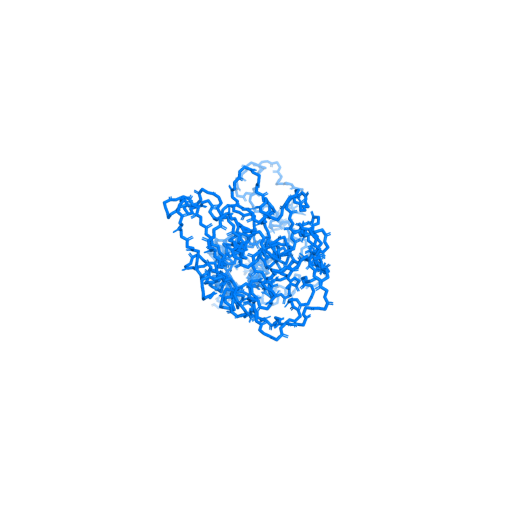1 302 ? 11.658 47.054 31.302 1.00 26.87 302 GLY A CA 1
ATOM 3898 C C . GLY A 1 302 ? 12.190 46.727 29.926 1.00 22.10 302 GLY A C 1
ATOM 3899 O O . GLY A 1 302 ? 11.396 46.679 28.977 1.00 22.74 302 GLY A O 1
ATOM 3903 N N . ASN A 1 303 ? 13.486 46.405 29.779 1.00 21.39 303 ASN A N 1
ATOM 3904 C CA . ASN A 1 303 ? 14.092 45.972 28.521 1.00 18.90 303 ASN A CA 1
ATOM 3905 C C . ASN A 1 303 ? 14.691 44.590 28.666 1.00 18.85 303 ASN A C 1
ATOM 3906 O O . ASN A 1 303 ? 14.827 44.063 29.781 1.00 19.19 303 ASN A O 1
ATOM 3917 N N . GLY A 1 304 ? 14.990 43.978 27.515 1.00 18.14 304 GLY A N 1
ATOM 3918 C CA . GLY A 1 304 ? 15.832 42.812 27.486 1.00 16.35 304 GLY A CA 1
ATOM 3919 C C . GLY A 1 304 ? 17.196 43.192 27.006 1.00 14.83 304 GLY A C 1
ATOM 3920 O O . GLY A 1 304 ? 17.357 44.174 26.255 1.00 16.54 304 GLY A O 1
ATOM 3924 N N . TYR A 1 305 ? 18.173 42.370 27.328 1.00 14.81 305 TYR A N 1
ATOM 3925 C CA . TYR A 1 305 ? 19.552 42.614 26.929 1.00 16.14 305 TYR A CA 1
ATOM 3926 C C . TYR A 1 305 ? 20.206 41.309 26.522 1.00 15.26 305 TYR A C 1
ATOM 3927 O O . TYR A 1 305 ? 20.103 40.299 27.223 1.00 15.86 305 TYR A O 1
ATOM 3945 N N . LEU A 1 306 ? 20.928 41.360 25.420 1.00 14.86 306 LEU A N 1
ATOM 3946 C CA . LEU A 1 306 ? 21.920 40.332 25.107 1.00 14.62 306 LEU A CA 1
ATOM 3947 C C . LEU A 1 306 ? 23.296 40.985 25.173 1.00 14.83 306 LEU A C 1
ATOM 3948 O O . LEU A 1 306 ? 23.529 41.976 24.491 1.00 15.71 306 LEU A O 1
ATOM 3964 N N . GLY A 1 307 ? 24.220 40.360 25.903 1.00 16.44 307 GLY A N 1
ATOM 3965 C CA . GLY A 1 307 ? 25.503 40.956 26.189 1.00 17.32 307 GLY A CA 1
ATOM 3966 C C . GLY A 1 307 ? 25.475 41.689 27.519 1.00 17.29 307 GLY A C 1
ATOM 3967 O O . GLY A 1 307 ? 24.418 42.118 28.013 1.00 19.17 307 GLY A O 1
ATOM 3971 N N . LYS A 1 308 ? 26.653 41.944 28.079 1.00 18.18 308 LYS A N 1
ATOM 3972 C CA . LYS A 1 308 ? 26.743 42.553 29.398 1.00 19.80 308 LYS A CA 1
ATOM 3973 C C . LYS A 1 308 ? 26.291 44.003 29.390 1.00 18.21 308 LYS A C 1
ATOM 3974 O O . LYS A 1 308 ? 26.809 44.852 28.641 1.00 18.76 308 LYS A O 1
ATOM 3993 N N . PHE A 1 309 ? 25.353 44.298 30.283 1.00 19.37 309 PHE A N 1
ATOM 3994 C CA . PHE A 1 309 ? 24.803 45.619 30.498 1.00 19.27 309 PHE A CA 1
ATOM 3995 C C . PHE A 1 309 ? 25.029 46.034 31.942 1.00 18.57 309 PHE A C 1
ATOM 3996 O O . PHE A 1 309 ? 24.732 45.268 32.870 1.00 21.40 309 PHE A O 1
ATOM 4013 N N . LYS A 1 310 ? 25.552 47.241 32.141 1.00 19.92 310 LYS A N 1
ATOM 4014 C CA . LYS A 1 310 ? 25.749 47.816 33.471 1.00 21.76 310 LYS A CA 1
ATOM 4015 C C . LYS A 1 310 ? 24.818 48.994 33.714 1.00 22.14 310 LYS A C 1
ATOM 4016 O O . LYS A 1 310 ? 24.074 49.030 34.712 1.00 25.39 310 LYS A O 1
ATOM 4035 N N . ALA A 1 311 ? 24.850 50.000 32.837 1.00 23.32 311 ALA A N 1
ATOM 4036 C CA . ALA A 1 311 ? 24.086 51.221 33.015 1.00 24.34 311 ALA A CA 1
ATOM 4037 C C . ALA A 1 311 ? 24.005 52.019 31.727 1.00 23.48 311 ALA A C 1
ATOM 4038 O O . ALA A 1 311 ? 24.835 51.891 30.836 1.00 22.31 311 ALA A O 1
ATOM 4045 N N . THR A 1 312 ? 22.977 52.852 31.636 1.00 24.70 312 THR A N 1
ATOM 4046 C CA . THR A 1 312 ? 22.782 53.873 30.612 1.00 22.77 312 THR A CA 1
ATOM 4047 C C . THR A 1 312 ? 22.328 53.339 29.278 1.00 22.65 312 THR A C 1
ATOM 4048 O O . THR A 1 312 ? 21.266 53.743 28.803 1.00 24.43 312 THR A O 1
ATOM 4059 N N . GLY A 1 313 ? 23.079 52.433 28.667 1.00 20.90 313 GLY A N 1
ATOM 4060 C CA . GLY A 1 313 ? 22.684 51.907 27.384 1.00 20.40 313 GLY A CA 1
ATOM 4061 C C . GLY A 1 313 ? 23.779 51.031 26.838 1.00 18.98 313 GLY A C 1
ATOM 4062 O O . GLY A 1 313 ? 24.836 50.848 27.453 1.00 20.00 313 GLY A O 1
ATOM 4066 N N . CYS A 1 314 ? 23.493 50.482 25.675 1.00 17.67 314 CYS A N 1
ATOM 4067 C CA . CYS A 1 314 ? 24.423 49.592 25.013 1.00 17.75 314 CYS A CA 1
ATOM 4068 C C . CYS A 1 314 ? 25.305 50.437 24.096 1.00 17.13 314 CYS A C 1
ATOM 4069 O O . CYS A 1 314 ? 25.085 50.514 22.906 1.00 17.08 314 CYS A O 1
ATOM 4076 N N . THR A 1 315 ? 26.277 51.117 24.713 1.00 18.54 315 THR A N 1
ATOM 4077 C CA . THR A 1 315 ? 26.987 52.216 24.056 1.00 17.94 315 THR A CA 1
ATOM 4078 C C . THR A 1 315 ? 28.382 51.836 23.611 1.00 17.70 315 THR A C 1
ATOM 4079 O O . THR A 1 315 ? 29.045 52.631 22.920 1.00 18.49 315 THR A O 1
ATOM 4090 N N . GLY A 1 316 ? 28.878 50.673 24.020 1.00 16.92 316 GLY A N 1
ATOM 4091 C CA . GLY A 1 316 ? 30.241 50.304 23.718 1.00 18.46 316 GLY A CA 1
ATOM 4092 C C . GLY A 1 316 ? 31.211 50.784 24.759 1.00 18.73 316 GLY A C 1
ATOM 4093 O O . GLY A 1 316 ? 32.396 50.395 24.738 1.00 18.97 316 GLY A O 1
ATOM 4097 N N . SER A 1 317 ? 30.770 51.590 25.683 1.00 17.46 317 SER A N 1
ATOM 4098 C CA . SER A 1 317 ? 31.628 52.021 26.764 1.00 18.20 317 SER A CA 1
ATOM 4099 C C . SER A 1 317 ? 31.662 50.988 27.884 1.00 20.20 317 SER A C 1
ATOM 4100 O O . SER A 1 317 ? 30.626 50.463 28.289 1.00 19.74 317 SER A O 1
ATOM 4107 N N . ALA A 1 318 ? 32.868 50.710 28.406 1.00 19.64 318 ALA A N 1
ATOM 4108 C CA . ALA A 1 318 ? 33.065 49.622 29.359 1.00 19.91 318 ALA A CA 1
ATOM 4109 C C . ALA A 1 318 ? 32.215 49.757 30.622 1.00 20.82 318 ALA A C 1
ATOM 4110 O O . ALA A 1 318 ? 31.849 48.713 31.192 1.00 22.08 318 ALA A O 1
ATOM 4117 N N . ALA A 1 319 ? 31.904 50.969 31.078 1.00 20.63 319 ALA A N 1
ATOM 4118 C CA . ALA A 1 319 ? 31.142 51.172 32.305 1.00 21.42 319 ALA A CA 1
ATOM 4119 C C . ALA A 1 319 ? 29.662 51.344 32.008 1.00 21.01 319 ALA A C 1
ATOM 4120 O O . ALA A 1 319 ? 28.888 51.588 32.932 1.00 24.43 319 ALA A O 1
ATOM 4127 N N . GLU A 1 320 ? 29.241 51.083 30.769 1.00 20.04 320 GLU A N 1
ATOM 4128 C CA . GLU A 1 320 ? 27.839 51.208 30.373 1.00 19.63 320 GLU A CA 1
ATOM 4129 C C . GLU A 1 320 ? 27.311 49.894 29.824 1.00 20.46 320 GLU A C 1
ATOM 4130 O O . GLU A 1 320 ? 26.491 49.232 30.485 1.00 20.00 320 GLU A O 1
ATOM 4142 N N . GLY A 1 321 ? 27.766 49.437 28.690 1.00 17.71 321 GLY A N 1
ATOM 4143 C CA . GLY A 1 321 ? 27.284 48.176 28.219 1.00 18.45 321 GLY A CA 1
ATOM 4144 C C . GLY A 1 321 ? 27.868 47.861 26.867 1.00 17.72 321 GLY A C 1
ATOM 4145 O O . GLY A 1 321 ? 28.165 48.795 26.102 1.00 18.68 321 GLY A O 1
ATOM 4149 N N . LEU A 1 322 ? 27.973 46.584 26.537 1.00 16.56 322 LEU A N 1
ATOM 4150 C CA . LEU A 1 322 ? 28.306 46.095 25.189 1.00 15.90 322 LEU A CA 1
ATOM 4151 C C . LEU A 1 322 ? 27.262 45.031 24.895 1.00 14.79 322 LEU A C 1
ATOM 4152 O O . LEU A 1 322 ? 27.385 43.882 25.326 1.00 16.04 322 LEU A O 1
ATOM 4168 N N . CYS A 1 323 ? 26.209 45.445 24.253 1.00 14.93 323 CYS A N 1
ATOM 4169 C CA . CYS A 1 323 ? 24.977 44.661 24.247 1.00 14.06 323 CYS A CA 1
ATOM 4170 C C . CYS A 1 323 ? 24.054 45.116 23.136 1.00 14.33 323 CYS A C 1
ATOM 4171 O O . CYS A 1 323 ? 24.304 46.128 22.464 1.00 15.83 323 CYS A O 1
ATOM 4178 N N . VAL A 1 324 ? 22.981 44.325 22.918 1.00 14.57 324 VAL A N 1
ATOM 4179 C CA . VAL A 1 324 ? 21.784 44.797 22.254 1.00 13.78 324 VAL A CA 1
ATOM 4180 C C . VAL A 1 324 ? 20.723 45.011 23.310 1.00 14.62 324 VAL A C 1
ATOM 4181 O O . VAL A 1 324 ? 20.523 44.167 24.196 1.00 14.78 324 VAL A O 1
ATOM 4194 N N . GLU A 1 325 ? 20.082 46.180 23.258 1.00 14.58 325 GLU A N 1
ATOM 4195 C CA . GLU A 1 325 ? 18.930 46.529 24.060 1.00 15.03 325 GLU A CA 1
ATOM 4196 C C . GLU A 1 325 ? 17.664 46.195 23.301 1.00 15.06 325 GLU A C 1
ATOM 4197 O O . GLU A 1 325 ? 17.356 46.814 22.277 1.00 16.32 325 GLU A O 1
ATOM 4209 N N . TYR A 1 326 ? 16.948 45.165 23.759 1.00 14.95 326 TYR A N 1
ATOM 4210 C CA . TYR A 1 326 ? 15.625 44.808 23.219 1.00 15.93 326 TYR A CA 1
ATOM 4211 C C . TYR A 1 326 ? 14.626 45.692 23.935 1.00 17.67 326 TYR A C 1
ATOM 4212 O O . TYR A 1 326 ? 14.065 45.343 24.986 1.00 17.17 326 TYR A O 1
ATOM 4230 N N . THR A 1 327 ? 14.402 46.873 23.385 1.00 17.36 327 THR A N 1
ATOM 4231 C CA . THR A 1 327 ? 13.654 47.901 24.060 1.00 19.75 327 THR A CA 1
ATOM 4232 C C . THR A 1 327 ? 12.238 47.438 24.324 1.00 18.27 327 THR A C 1
ATOM 4233 O O . THR A 1 327 ? 11.549 46.908 23.443 1.00 20.03 327 THR A O 1
ATOM 4244 N N . ALA A 1 328 ? 11.837 47.566 25.571 1.00 18.66 328 ALA A N 1
ATOM 4245 C CA . ALA A 1 328 ? 10.507 47.191 26.008 1.00 19.61 328 ALA A CA 1
ATOM 4246 C C . ALA A 1 328 ? 10.255 45.698 25.979 1.00 19.00 328 ALA A C 1
ATOM 4247 O O . ALA A 1 328 ? 9.155 45.285 26.287 1.00 21.16 328 ALA A O 1
ATOM 4254 N N . LEU A 1 329 ? 11.239 44.864 25.703 1.00 18.48 329 LEU A N 1
ATOM 4255 C CA . LEU A 1 329 ? 11.008 43.431 25.752 1.00 19.11 329 LEU A CA 1
ATOM 4256 C C . LEU A 1 329 ? 10.914 42.937 27.185 1.00 17.69 329 LEU A C 1
ATOM 4257 O O . LEU A 1 329 ? 11.615 43.417 28.053 1.00 19.88 329 LEU A O 1
ATOM 4273 N N . THR A 1 330 ? 9.935 42.074 27.420 1.00 18.64 330 THR A N 1
ATOM 4274 C CA . THR A 1 330 ? 9.706 41.511 28.747 1.00 20.75 330 THR A CA 1
ATOM 4275 C C . THR A 1 330 ? 9.423 40.036 28.561 1.00 23.68 330 THR A C 1
ATOM 4276 O O . THR A 1 330 ? 9.097 39.578 27.464 1.00 22.63 330 THR A O 1
ATOM 4287 N N . ALA A 1 331 ? 9.467 39.279 29.666 1.00 24.23 331 ALA A N 1
ATOM 4288 C CA . ALA A 1 331 ? 9.162 37.849 29.533 1.00 25.63 331 ALA A CA 1
ATOM 4289 C C . ALA A 1 331 ? 7.805 37.629 28.869 1.00 25.12 331 ALA A C 1
ATOM 4290 O O . ALA A 1 331 ? 7.628 36.726 28.032 1.00 28.22 331 ALA A O 1
ATOM 4297 N N . ALA A 1 332 ? 6.807 38.434 29.232 1.00 25.01 332 ALA A N 1
ATOM 4298 C CA . ALA A 1 332 ? 5.471 38.273 28.684 1.00 25.10 332 ALA A CA 1
ATOM 4299 C C . ALA A 1 332 ? 5.299 38.751 27.251 1.00 28.61 332 ALA A C 1
ATOM 4300 O O . ALA A 1 332 ? 4.310 38.407 26.601 1.00 27.41 332 ALA A O 1
ATOM 4307 N N . THR A 1 333 ? 6.195 39.583 26.752 1.00 26.29 333 THR A N 1
ATOM 4308 C CA . THR A 1 333 ? 6.095 40.042 25.372 1.00 24.39 333 THR A CA 1
ATOM 4309 C C . THR A 1 333 ? 7.132 39.395 24.460 1.00 23.47 333 THR A C 1
ATOM 4310 O O . THR A 1 333 ? 7.507 39.999 23.450 1.00 23.40 333 THR A O 1
ATOM 4321 N N . MET A 1 334 ? 7.678 38.253 24.862 1.00 23.35 334 MET A N 1
ATOM 4322 C CA . MET A 1 334 ? 8.797 37.634 24.171 1.00 24.48 334 MET A CA 1
ATOM 4323 C C . MET A 1 334 ? 8.416 37.295 22.741 1.00 30.35 334 MET A C 1
ATOM 4324 O O . MET A 1 334 ? 9.305 37.203 21.892 1.00 26.75 334 MET A O 1
ATOM 4338 N N . GLN A 1 335 ? 7.125 37.149 22.430 1.00 30.36 335 GLN A N 1
ATOM 4339 C CA . GLN A 1 335 ? 6.737 36.923 21.043 1.00 32.74 335 GLN A CA 1
ATOM 4340 C C . GLN A 1 335 ? 7.334 37.979 20.129 1.00 33.08 335 GLN A C 1
ATOM 4341 O O . GLN A 1 335 ? 7.627 37.696 18.962 1.00 35.78 335 GLN A O 1
ATOM 4345 N N . ASN A 1 336 ? 7.548 39.195 20.638 1.00 28.82 336 ASN A N 1
ATOM 4346 C CA . ASN A 1 336 ? 8.090 40.264 19.829 1.00 29.45 336 ASN A CA 1
ATOM 4347 C C . ASN A 1 336 ? 9.542 39.996 19.457 1.00 26.19 336 ASN A C 1
ATOM 4348 O O . ASN A 1 336 ? 10.008 40.491 18.440 1.00 25.73 336 ASN A O 1
ATOM 4359 N N . PHE A 1 337 ? 10.282 39.265 20.275 1.00 25.10 337 PHE A N 1
ATOM 4360 C CA . PHE A 1 337 ? 11.644 38.923 19.865 1.00 20.49 337 PHE A CA 1
ATOM 4361 C C . PHE A 1 337 ? 11.615 38.127 18.554 1.00 21.41 337 PHE A C 1
ATOM 4362 O O . PHE A 1 337 ? 12.435 38.365 17.650 1.00 20.20 337 PHE A O 1
ATOM 4379 N N . TYR A 1 338 ? 10.622 37.234 18.399 1.00 20.45 338 TYR A N 1
ATOM 4380 C CA . TYR A 1 338 ? 10.474 36.419 17.204 1.00 20.74 338 TYR A CA 1
ATOM 4381 C C . TYR A 1 338 ? 10.042 37.223 15.993 1.00 20.85 338 TYR A C 1
ATOM 4382 O O . TYR A 1 338 ? 10.049 36.685 14.884 1.00 22.61 338 TYR A O 1
ATOM 4400 N N . LYS A 1 339 ? 9.659 38.505 16.149 1.00 19.26 339 LYS A N 1
ATOM 4401 C CA . LYS A 1 339 ? 9.337 39.360 15.015 1.00 19.59 339 LYS A CA 1
ATOM 4402 C C . LYS A 1 339 ? 10.522 40.178 14.551 1.00 18.49 339 LYS A C 1
ATOM 4403 O O . LYS A 1 339 ? 10.420 40.854 13.517 1.00 19.62 339 LYS A O 1
ATOM 4415 N N . ILE A 1 340 ? 11.588 40.169 15.286 1.00 16.96 340 ILE A N 1
ATOM 4416 C CA . ILE A 1 340 ? 12.783 40.894 14.831 1.00 17.13 340 ILE A CA 1
ATOM 4417 C C . ILE A 1 340 ? 13.274 40.227 13.553 1.00 15.86 340 ILE A C 1
ATOM 4418 O O . ILE A 1 340 ? 13.308 38.970 13.505 1.00 16.53 340 ILE A O 1
ATOM 4434 N N . PRO A 1 341 ? 13.652 40.963 12.509 1.00 18.15 341 PRO A N 1
ATOM 4435 C CA . PRO A 1 341 ? 13.919 40.355 11.200 1.00 17.84 341 PRO A CA 1
ATOM 4436 C C . PRO A 1 341 ? 14.805 39.120 11.268 1.00 17.07 341 PRO A C 1
ATOM 4437 O O . PRO A 1 341 ? 14.439 38.112 10.642 1.00 17.54 341 PRO A O 1
ATOM 4448 N N . TRP A 1 342 ? 15.962 39.152 11.909 1.00 15.85 342 TRP A N 1
ATOM 4449 C CA . TRP A 1 342 ? 16.809 37.951 11.823 1.00 16.84 342 TRP A CA 1
ATOM 4450 C C . TRP A 1 342 ? 16.134 36.754 12.435 1.00 15.55 342 TRP A C 1
ATOM 4451 O O . TRP A 1 342 ? 16.322 35.611 11.942 1.00 16.17 342 TRP A O 1
ATOM 4472 N N . VAL A 1 343 ? 15.485 36.960 13.556 1.00 15.20 343 VAL A N 1
ATOM 4473 C CA . VAL A 1 343 ? 14.803 35.873 14.237 1.00 16.73 343 VAL A CA 1
ATOM 4474 C C . VAL A 1 343 ? 13.677 35.355 13.375 1.00 15.39 343 VAL A C 1
ATOM 4475 O O . VAL A 1 343 ? 13.528 34.108 13.225 1.00 16.13 343 VAL A O 1
ATOM 4488 N N . LYS A 1 344 ? 12.903 36.227 12.761 1.00 16.34 344 LYS A N 1
ATOM 4489 C CA . LYS A 1 344 ? 11.814 35.804 11.905 1.00 17.46 344 LYS A CA 1
ATOM 4490 C C . LYS A 1 344 ? 12.317 35.035 10.686 1.00 16.17 344 LYS A C 1
ATOM 4491 O O . LYS A 1 344 ? 11.731 34.018 10.289 1.00 17.18 344 LYS A O 1
ATOM 4503 N N . GLU A 1 345 ? 13.442 35.471 10.077 1.00 16.63 345 GLU A N 1
ATOM 4504 C CA . GLU A 1 345 ? 13.951 34.784 8.907 1.00 17.71 345 GLU A CA 1
ATOM 4505 C C . GLU A 1 345 ? 14.406 33.389 9.275 1.00 16.11 345 GLU A C 1
ATOM 4506 O O . GLU A 1 345 ? 14.088 32.410 8.570 1.00 17.40 345 GLU A O 1
ATOM 4518 N N . ILE A 1 346 ? 15.110 33.237 10.401 1.00 15.86 346 ILE A N 1
ATOM 4519 C CA . ILE A 1 346 ? 15.574 31.907 10.791 1.00 15.97 346 ILE A CA 1
ATOM 4520 C C . ILE A 1 346 ? 14.382 31.034 11.143 1.00 17.81 346 ILE A C 1
ATOM 4521 O O . ILE A 1 346 ? 14.338 29.836 10.782 1.00 17.80 346 ILE A O 1
ATOM 4537 N N . SER A 1 347 ? 13.416 31.594 11.840 1.00 16.69 347 SER A N 1
ATOM 4538 C CA . SER A 1 347 ? 12.194 30.871 12.178 1.00 18.67 347 SER A CA 1
ATOM 4539 C C . SER A 1 347 ? 11.483 30.383 10.935 1.00 17.89 347 SER A C 1
ATOM 4540 O O . SER A 1 347 ? 10.979 29.245 10.890 1.00 18.84 347 SER A O 1
ATOM 4548 N N . ASN A 1 348 ? 11.391 31.244 9.920 1.00 18.26 348 ASN A N 1
ATOM 4549 C CA . ASN A 1 348 ? 10.734 30.854 8.683 1.00 18.97 348 ASN A CA 1
ATOM 4550 C C . ASN A 1 348 ? 11.470 29.703 8.023 1.00 17.36 348 ASN A C 1
ATOM 4551 O O . ASN A 1 348 ? 10.827 28.754 7.520 1.00 18.15 348 ASN A O 1
ATOM 4562 N N . VAL A 1 349 ? 12.797 29.756 7.999 1.00 17.50 349 VAL A N 1
ATOM 4563 C CA . VAL A 1 349 ? 13.551 28.627 7.449 1.00 17.58 349 VAL A CA 1
ATOM 4564 C C . VAL A 1 349 ? 13.242 27.379 8.265 1.00 17.73 349 VAL A C 1
ATOM 4565 O O . VAL A 1 349 ? 13.033 26.291 7.684 1.00 18.05 349 VAL A O 1
ATOM 4578 N N . ALA A 1 350 ? 13.315 27.460 9.596 1.00 17.53 350 ALA A N 1
ATOM 4579 C CA . ALA A 1 350 ? 13.055 26.288 10.440 1.00 17.51 350 ALA A CA 1
ATOM 4580 C C . ALA A 1 350 ? 11.687 25.709 10.154 1.00 16.39 350 ALA A C 1
ATOM 4581 O O . ALA A 1 350 ? 11.520 24.477 10.055 1.00 17.32 350 ALA A O 1
ATOM 4588 N N . GLU A 1 351 ? 10.672 26.528 10.047 1.00 17.19 351 GLU A N 1
ATOM 4589 C CA . GLU A 1 351 ? 9.324 26.044 9.804 1.00 19.97 351 GLU A CA 1
ATOM 4590 C C . GLU A 1 351 ? 9.222 25.371 8.432 1.00 19.65 351 GLU A C 1
ATOM 4591 O O . GLU A 1 351 ? 8.526 24.348 8.287 1.00 19.88 351 GLU A O 1
ATOM 4600 N N . ALA A 1 352 ? 9.864 25.932 7.408 1.00 18.57 352 ALA A N 1
ATOM 4601 C CA . ALA A 1 352 ? 9.863 25.314 6.088 1.00 17.73 352 ALA A CA 1
ATOM 4602 C C . ALA A 1 352 ? 10.546 23.968 6.139 1.00 18.42 352 ALA A C 1
ATOM 4603 O O . ALA A 1 352 ? 10.024 22.945 5.623 1.00 19.54 352 ALA A O 1
ATOM 4610 N N . LEU A 1 353 ? 11.701 23.887 6.790 1.00 17.91 353 LEU A N 1
ATOM 4611 C CA . LEU A 1 353 ? 12.409 22.618 6.915 1.00 17.85 353 LEU A CA 1
ATOM 4612 C C . LEU A 1 353 ? 11.608 21.610 7.715 1.00 17.35 353 LEU A C 1
ATOM 4613 O O . LEU A 1 353 ? 11.673 20.397 7.438 1.00 18.56 353 LEU A O 1
ATOM 4629 N N . LYS A 1 354 ? 10.918 22.050 8.759 1.00 18.76 354 LYS A N 1
ATOM 4630 C CA . LYS A 1 354 ? 10.157 21.140 9.606 1.00 19.91 354 LYS A CA 1
ATOM 4631 C C . LYS A 1 354 ? 9.131 20.398 8.793 1.00 20.08 354 LYS A C 1
ATOM 4632 O O . LYS A 1 354 ? 8.942 19.175 8.939 1.00 21.81 354 LYS A O 1
ATOM 4651 N N . ARG A 1 355 ? 8.503 21.103 7.856 1.00 18.43 355 ARG A N 1
ATOM 4652 C CA . ARG A 1 355 ? 7.513 20.494 7.001 1.00 19.86 355 ARG A CA 1
ATOM 4653 C C . ARG A 1 355 ? 8.165 19.626 5.960 1.00 18.35 355 ARG A C 1
ATOM 4654 O O . ARG A 1 355 ? 7.732 18.479 5.744 1.00 19.09 355 ARG A O 1
ATOM 4668 N N . THR A 1 356 ? 9.213 20.115 5.304 1.00 18.05 356 THR A N 1
ATOM 4669 C CA . THR A 1 356 ? 9.866 19.355 4.252 1.00 17.44 356 THR A CA 1
ATOM 4670 C C . THR A 1 356 ? 10.507 18.077 4.766 1.00 16.70 356 THR A C 1
ATOM 4671 O O . THR A 1 356 ? 10.506 17.052 4.078 1.00 17.87 356 THR A O 1
ATOM 4682 N N . GLU A 1 357 ? 11.056 18.085 5.972 1.00 17.45 357 GLU A N 1
ATOM 4683 C CA . GLU A 1 357 ? 11.605 16.858 6.540 1.00 17.29 357 GLU A CA 1
ATOM 4684 C C . GLU A 1 357 ? 10.539 15.773 6.600 1.00 19.08 357 GLU A C 1
ATOM 4685 O O . GLU A 1 357 ? 10.750 14.625 6.177 1.00 19.20 357 GLU A O 1
ATOM 4697 N N . LYS A 1 358 ? 9.350 16.126 7.101 1.00 18.95 358 LYS A N 1
ATOM 4698 C CA . LYS A 1 358 ? 8.305 15.124 7.240 1.00 21.08 358 LYS A CA 1
ATOM 4699 C C . LYS A 1 358 ? 7.757 14.716 5.889 1.00 18.57 358 LYS A C 1
ATOM 4700 O O . LYS A 1 358 ? 7.496 13.539 5.637 1.00 19.22 358 LYS A O 1
ATOM 4712 N N . ASP A 1 359 ? 7.601 15.691 4.985 1.00 17.57 359 ASP A N 1
ATOM 4713 C CA . ASP A 1 359 ? 7.014 15.377 3.687 1.00 19.11 359 ASP A CA 1
ATOM 4714 C C . ASP A 1 359 ? 7.990 14.576 2.833 1.00 17.66 359 ASP A C 1
ATOM 4715 O O . ASP A 1 359 ? 7.567 13.686 2.059 1.00 18.55 359 ASP A O 1
ATOM 4724 N N . ALA A 1 360 ? 9.291 14.806 3.014 1.00 18.44 360 ALA A N 1
ATOM 4725 C CA . ALA A 1 360 ? 10.274 13.981 2.322 1.00 19.31 360 ALA A CA 1
ATOM 4726 C C . ALA A 1 360 ? 10.184 12.540 2.773 1.00 18.66 360 ALA A C 1
ATOM 4727 O O . ALA A 1 360 ? 10.175 11.621 1.945 1.00 19.41 360 ALA A O 1
ATOM 4734 N N . ALA A 1 361 ? 10.016 12.329 4.076 1.00 19.07 361 ALA A N 1
ATOM 4735 C CA . ALA A 1 361 ? 9.936 10.967 4.569 1.00 19.65 361 ALA A CA 1
ATOM 4736 C C . ALA A 1 361 ? 8.657 10.303 4.079 1.00 19.39 361 ALA A C 1
ATOM 4737 O O . ALA A 1 361 ? 8.632 9.109 3.758 1.00 20.11 361 ALA A O 1
ATOM 4744 N N . GLU A 1 362 ? 7.570 11.060 4.010 1.00 19.50 362 GLU A N 1
ATOM 4745 C CA . GLU A 1 362 ? 6.346 10.501 3.496 1.00 18.93 362 GLU A CA 1
ATOM 4746 C C . GLU A 1 362 ? 6.507 10.139 2.023 1.00 18.57 362 GLU A C 1
ATOM 4747 O O . GLU A 1 362 ? 6.059 9.081 1.560 1.00 18.59 362 GLU A O 1
ATOM 4759 N N . SER A 1 363 ? 7.142 11.009 1.253 1.00 16.86 363 SER A N 1
ATOM 4760 C CA . SER A 1 363 ? 7.256 10.791 -0.176 1.00 18.55 363 SER A CA 1
ATOM 4761 C C . SER A 1 363 ? 8.059 9.545 -0.504 1.00 18.83 363 SER A C 1
ATOM 4762 O O . SER A 1 363 ? 7.795 8.906 -1.548 1.00 18.97 363 SER A O 1
ATOM 4770 N N . THR A 1 364 ? 9.003 9.122 0.346 1.00 19.76 364 THR A N 1
ATOM 4771 C CA . THR A 1 364 ? 9.741 7.899 0.061 1.00 22.05 364 THR A CA 1
ATOM 4772 C C . THR A 1 364 ? 8.766 6.752 -0.090 1.00 21.38 364 THR A C 1
ATOM 4773 O O . THR A 1 364 ? 8.902 5.906 -0.989 1.00 22.16 364 THR A O 1
ATOM 4784 N N . LEU A 1 365 ? 7.827 6.660 0.842 1.00 21.37 365 LEU A N 1
ATOM 4785 C CA . LEU A 1 365 ? 6.887 5.573 0.830 1.00 21.21 365 LEU A CA 1
ATOM 4786 C C . LEU A 1 365 ? 5.853 5.723 -0.278 1.00 18.49 365 LEU A C 1
ATOM 4787 O O . LEU A 1 365 ? 5.540 4.728 -0.912 1.00 19.13 365 LEU A O 1
ATOM 4803 N N . LEU A 1 366 ? 5.344 6.956 -0.512 1.00 17.52 366 LEU A N 1
ATOM 4804 C CA . LEU A 1 366 ? 4.419 7.134 -1.625 1.00 16.70 366 LEU A CA 1
ATOM 4805 C C . LEU A 1 366 ? 5.052 6.655 -2.916 1.00 16.75 366 LEU A C 1
ATOM 4806 O O . LEU A 1 366 ? 4.394 5.977 -3.734 1.00 15.88 366 LEU A O 1
ATOM 4822 N N . SER A 1 367 ? 6.325 7.018 -3.161 1.00 16.66 367 SER A N 1
ATOM 4823 C CA . SER A 1 367 ? 6.993 6.635 -4.407 1.00 18.18 367 SER A CA 1
ATOM 4824 C C . SER A 1 367 ? 7.246 5.149 -4.487 1.00 18.51 367 SER A C 1
ATOM 4825 O O . SER A 1 367 ? 7.036 4.550 -5.552 1.00 18.53 367 SER A O 1
ATOM 4833 N N . THR A 1 368 ? 7.656 4.526 -3.375 1.00 19.12 368 THR A N 1
ATOM 4834 C CA . THR A 1 368 ? 7.842 3.085 -3.404 1.00 21.03 368 THR A CA 1
ATOM 4835 C C . THR A 1 368 ? 6.540 2.381 -3.714 1.00 18.66 368 THR A C 1
ATOM 4836 O O . THR A 1 368 ? 6.498 1.446 -4.525 1.00 19.79 368 THR A O 1
ATOM 4847 N N . THR A 1 369 ? 5.419 2.866 -3.140 1.00 20.22 369 THR A N 1
ATOM 4848 C CA . THR A 1 369 ? 4.111 2.287 -3.435 1.00 18.87 369 THR A CA 1
ATOM 4849 C C . THR A 1 369 ? 3.739 2.418 -4.890 1.00 18.28 369 THR A C 1
ATOM 4850 O O . THR A 1 369 ? 3.166 1.485 -5.482 1.00 19.32 369 THR A O 1
ATOM 4861 N N . LEU A 1 370 ? 3.961 3.584 -5.459 1.00 15.88 370 LEU A N 1
ATOM 4862 C CA . LEU A 1 370 ? 3.586 3.794 -6.852 1.00 17.26 370 LEU A CA 1
ATOM 4863 C C . LEU A 1 370 ? 4.427 2.929 -7.781 1.00 17.14 370 LEU A C 1
ATOM 4864 O O . LEU A 1 370 ? 3.908 2.391 -8.774 1.00 17.59 370 LEU A O 1
ATOM 4880 N N . LYS A 1 371 ? 5.715 2.788 -7.489 1.00 17.56 371 LYS A N 1
ATOM 4881 C CA . LYS A 1 371 ? 6.537 1.868 -8.270 1.00 18.14 371 LYS A CA 1
ATOM 4882 C C . LYS A 1 371 ? 6.036 0.435 -8.155 1.00 18.51 371 LYS A C 1
ATOM 4883 O O . LYS A 1 371 ? 6.035 -0.325 -9.129 1.00 19.09 371 LYS A O 1
ATOM 4902 N N . ALA A 1 372 ? 5.525 0.065 -6.968 1.00 18.91 372 ALA A N 1
ATOM 4903 C CA . ALA A 1 372 ? 4.941 -1.258 -6.750 1.00 18.12 372 ALA A CA 1
ATOM 4904 C C . ALA A 1 372 ? 3.657 -1.424 -7.551 1.00 17.30 372 ALA A C 1
ATOM 4905 O O . ALA A 1 372 ? 3.405 -2.490 -8.140 1.00 17.76 372 ALA A O 1
ATOM 4912 N N . SER A 1 373 ? 2.869 -0.367 -7.657 1.00 17.44 373 SER A N 1
ATOM 4913 C CA . SER A 1 373 ? 1.659 -0.412 -8.456 1.00 17.79 373 SER A CA 1
ATOM 4914 C C . SER A 1 373 ? 1.997 -0.583 -9.926 1.00 16.54 373 SER A C 1
ATOM 4915 O O . SER A 1 373 ? 1.264 -1.281 -10.638 1.00 16.70 373 SER A O 1
ATOM 4923 N N . GLU A 1 374 ? 3.035 0.093 -10.411 1.00 17.69 374 GLU A N 1
ATOM 4924 C CA . GLU A 1 374 ? 3.522 -0.115 -11.787 1.00 17.01 374 GLU A CA 1
ATOM 4925 C C . GLU A 1 374 ? 3.873 -1.571 -12.013 1.00 17.70 374 GLU A C 1
ATOM 4926 O O . GLU A 1 374 ? 3.473 -2.181 -13.014 1.00 17.44 374 GLU A O 1
ATOM 4938 N N . ASN A 1 375 ? 4.605 -2.157 -11.085 1.00 18.10 375 ASN A N 1
ATOM 4939 C CA . ASN A 1 375 ? 4.957 -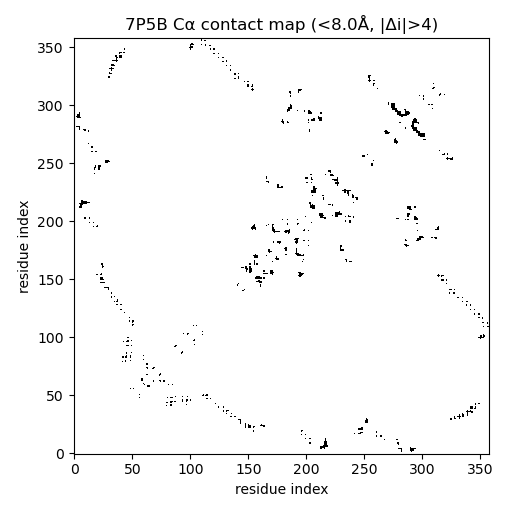3.568 -11.238 1.00 18.47 375 ASN A CA 1
ATOM 4940 C C . ASN A 1 375 ? 3.716 -4.449 -11.241 1.00 16.39 375 ASN A C 1
ATOM 4941 O O . ASN A 1 375 ? 3.628 -5.444 -11.982 1.00 17.82 375 ASN A O 1
ATOM 4952 N N . GLN A 1 376 ? 2.724 -4.131 -10.383 1.00 16.32 376 GLN A N 1
ATOM 4953 C CA . GLN A 1 376 ? 1.483 -4.872 -10.374 1.00 16.64 376 GLN A CA 1
ATOM 4954 C C . GLN A 1 376 ? 0.778 -4.772 -11.713 1.00 16.16 376 GLN A C 1
ATOM 4955 O O . GLN A 1 376 ? 0.327 -5.797 -12.271 1.00 16.55 376 GLN A O 1
ATOM 4969 N N . GLY A 1 377 ? 0.716 -3.560 -12.284 1.00 16.43 377 GLY A N 1
ATOM 4970 C CA . GLY A 1 377 ? 0.077 -3.385 -13.576 1.00 16.59 377 GLY A CA 1
ATOM 4971 C C . GLY A 1 377 ? 0.742 -4.242 -14.627 1.00 16.71 377 GLY A C 1
ATOM 4972 O O . GLY A 1 377 ? 0.068 -4.710 -15.576 1.00 18.42 377 GLY A O 1
ATOM 4976 N N . ASN A 1 378 ? 2.049 -4.339 -14.570 1.00 16.48 378 ASN A N 1
ATOM 4977 C CA . ASN A 1 378 ? 2.795 -5.106 -15.537 1.00 19.20 378 ASN A CA 1
ATOM 4978 C C . ASN A 1 378 ? 2.579 -6.606 -15.377 1.00 18.91 378 ASN A C 1
ATOM 4979 O O . ASN A 1 378 ? 3.036 -7.366 -16.238 1.00 21.58 378 ASN A O 1
ATOM 4990 N N . SER A 1 379 ? 1.955 -7.090 -14.307 1.00 17.40 379 SER A N 1
ATOM 4991 C CA . SER A 1 379 ? 1.716 -8.514 -14.101 1.00 17.56 379 SER A CA 1
ATOM 4992 C C . SER A 1 379 ? 0.325 -8.981 -14.436 1.00 20.12 379 SER A C 1
ATOM 4993 O O . SER A 1 379 ? 0.097 -10.204 -14.453 1.00 19.86 379 SER A O 1
ATOM 5001 N N . VAL A 1 380 ? -0.626 -8.085 -14.636 1.00 18.84 380 VAL A N 1
ATOM 5002 C CA . VAL A 1 380 ? -2.006 -8.542 -14.757 1.00 20.87 380 VAL A CA 1
ATOM 5003 C C . VAL A 1 380 ? -2.160 -9.431 -15.989 1.00 21.81 380 VAL A C 1
ATOM 5004 O O . VAL A 1 380 ? -2.943 -10.396 -15.968 1.00 22.80 380 VAL A O 1
ATOM 5017 N N . ALA A 1 381 ? -1.387 -9.189 -17.029 1.00 21.15 381 ALA A N 1
ATOM 5018 C CA . ALA A 1 381 ? -1.506 -9.998 -18.258 1.00 21.96 381 ALA A CA 1
ATOM 5019 C C . ALA A 1 381 ? -1.191 -11.461 -17.993 1.00 25.37 381 ALA A C 1
ATOM 5020 O O . ALA A 1 381 ? -1.886 -12.354 -18.534 1.00 24.74 381 ALA A O 1
ATOM 5027 N N . GLN A 1 382 ? -0.189 -11.731 -17.134 1.00 23.20 382 GLN A N 1
ATOM 5028 C CA . GLN A 1 382 ? 0.160 -13.107 -16.832 1.00 27.65 382 GLN A CA 1
ATOM 5029 C C . GLN A 1 382 ? -1.025 -13.803 -16.201 1.00 30.25 382 GLN A C 1
ATOM 5030 O O . GLN A 1 382 ? -1.298 -14.971 -16.515 1.00 32.25 382 GLN A O 1
ATOM 5039 N N . LYS A 1 383 ? -1.700 -13.151 -15.245 1.00 20.74 383 LYS A N 1
ATOM 5040 C CA . LYS A 1 383 ? -2.864 -13.755 -14.637 1.00 20.69 383 LYS A CA 1
ATOM 5041 C C . LYS A 1 383 ? -3.906 -14.037 -15.704 1.00 21.98 383 LYS A C 1
ATOM 5042 O O . LYS A 1 383 ? -4.513 -15.118 -15.717 1.00 24.03 383 LYS A O 1
ATOM 5061 N N . LEU A 1 384 ? -4.206 -13.045 -16.512 1.00 20.61 384 LEU A N 1
ATOM 5062 C CA . LEU A 1 384 ? -5.345 -13.106 -17.421 1.00 22.97 384 LEU A CA 1
ATOM 5063 C C . LEU A 1 384 ? -5.131 -14.134 -18.501 1.00 24.94 384 LEU A C 1
ATOM 5064 O O . LEU A 1 384 ? -6.086 -14.835 -18.858 1.00 28.36 384 LEU A O 1
ATOM 5080 N N . ILE A 1 385 ? -3.907 -14.272 -18.970 1.00 23.16 385 ILE A N 1
ATOM 5081 C CA . ILE A 1 385 ? -3.589 -15.301 -19.964 1.00 26.60 385 ILE A CA 1
ATOM 5082 C C . ILE A 1 385 ? -3.873 -16.683 -19.376 1.00 28.12 385 ILE A C 1
ATOM 5083 O O . ILE A 1 385 ? -4.510 -17.534 -20.007 1.00 29.55 385 ILE A O 1
ATOM 5099 N N . LYS A 1 386 ? -3.458 -16.900 -18.151 1.00 25.44 386 LYS A N 1
ATOM 5100 C CA . LYS A 1 386 ? -3.633 -18.176 -17.511 1.00 27.47 386 LYS A CA 1
ATOM 5101 C C . LYS A 1 386 ? -5.089 -18.319 -17.062 1.00 32.42 386 LYS A C 1
ATOM 5102 O O . LYS A 1 386 ? -5.606 -19.463 -17.153 1.00 35.10 386 LYS A O 1
#

Solvent-accessible surface area: 16414 Å² total; per-residue (Å²): 96,92,83,21,4,49,55,42,58,1,102,102,15,16,59,33,1,14,24,0,10,22,0,20,55,26,167,14,92,31,28,79,32,42,45,46,0,29,58,3,5,46,40,2,7,5,4,31,13,0,4,10,56,80,118,68,73,89,46,42,100,112,33,19,49,72,76,83,68,99,52,93,81,30,125,90,19,7,80,24,30,51,70,2,13,59,29,24,146,55,160,113,56,57,63,41,4,25,61,110,0,44,2,82,144,18,88,74,70,8,55,75,108,0,55,95,38,0,105,90,12,23,66,98,0,53,140,39,52,40,79,0,31,81,0,76,135,91,7,89,115,16,47,57,58,44,6,1,59,19,0,0,80,0,1,24,28,18,88,78,78,90,46,4,88,23,63,20,52,53,0,0,55,70,59,37,23,119,32,6,57,53,0,0,50,1,46,25,95,57,28,36,0,11,4,0,0,0,0,0,2,1,0,0,2,56,44,54,74,33,122,43,3,20,29,0,4,11,150,153,7,111,26,153,50,40,0,8,58,70,2,75,79,2,57,60,1,4,34,19,0,41,86,60,23,88,33,151,19,67,92,66,2,48,2,72,58,0,51,69,11,7,54,40,1,32,65,87,3,152,85,127,95,45,27,0,16,4,12,55,51,69,41,96,1,1,24,0,21,21,50,50,0,0,0,0,14,1,46,70,9,52,79,102,56,35,74,76,0,77,110,6,69,0,0,61,29,0,23,79,7,1,80,34,1,98,74,2,55,110,13,11,63,56,0,69,122,24,0,75,54,0,90,60,8,33,108,103,0,33,56,18,0,70,162,35,110,201

Or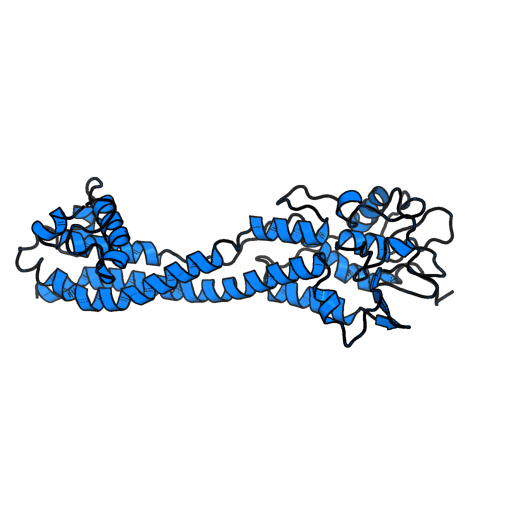ganism: Trypanosoma brucei brucei (NCBI:txid5702)

Foldseek 3Di:
DVQFQAAQQQQVVLQLLLQLLQLALDQFFAQDQPLLLVVLLLLVLLLLLLLDDPVVLVQQDDAGDPPCRPPVVRRVCVVSNNVSSVQVVDPCPSVVSCVLLVNRVNDNVLSVVLSVVCVVLSVVLVVLNVLSVVLCVVQVCLGLQNLNQLSLCQAAQGRGNHDRAHDQCRQWPNGFDPALQLQQEALDPSGTRQHSLSQCLLQAWFEPDDQFHHNSNHPPQDQVDTCYGRSVNSRSRSVSSSVVRDHHADHNHALVRLVVSVVVQVVQWDDDPQWTWNHRAQDDGSHRHRNGTRIRTHHRDDPVNCVSVCVRSSNVSSNVSSVSSVSSVVSSVVSVVSSVVSNVSSSVSSCVSVVVVD

Secondary structure (DSSP, 8-state):
-TTS--TTTTHHHHHHHHHHHTTTT-----PPP--HHHHHHHHHHHHHHHTS-HHHHHT---SPPTTTTT-HHHHHHHHHHHHHHHHHTSTTHHHHHHHHTT-TT--HHHHHHHHHHHHHHHHHHHHHHHHHHHHHHHTTT--HHHHHHHHHHHHHS--SSS-----HHHHTTTS--SSHHHHTEESSTT----SHHHHHHHHH---SSSSB-TTTT-TT----S---STTTTHHHHHHHHHTT------SS--HHHHHHHHHHHHTT-EEETTEEEES-B-SS-S-SBTTTB-SEEETT--GGGGGGGGGSHHHHHHHHHHHHHHHHHHHHHHHHHHHHHHHHHHHHHTTHHHHHH-

Nearest PDB structures (foldseek):
  7p5b-assembly1_A  TM=1.003E+00  e=2.122E-58  Trypanosoma brucei brucei
  7p59-assembly1_A  TM=1.003E+00  e=5.993E-57  Trypanosoma brucei brucei
  7p5a-assembly1_A  TM=1.003E+00  e=1.767E-56  Trypanosoma brucei brucei
  7p5d-assembly1_A  TM=9.996E-01  e=2.617E-56  Trypanosoma brucei brucei
  6elc-assembly1_A  TM=1.002E+00  e=1.095E-54  Trypanosoma brucei brucei

B-factor: mean 25.66, std 8.25, range [12.93, 79.41]